Protein AF-A0A8S3SSA0-F1 (afdb_monomer_lite)

Foldseek 3Di:
DDDDDDDDDDPDDDDPDPPDDPPDDPDDPPPPPPDPPPPPDDDDDDDDDDDDDDDDDDDDDDDPDPPPPVVVVCVVVVVVPCVVVVQDPLLVVLLVVQDDPDGDDAQADEDEPDCNSLNSNQVNNCVVPVHRHHYFYQVVVLLVVLLVLQLPDPFDPQQADDPDPVNRNLQSNLCSVLLSVQLVVQLVVLLVVCVLPLVSLLVLVVLVLVQVLCQQQPNQADSCCVRGPQANSDPVGGSPSVSHDPVNSHTDGDPVRSVSSSVSSCSCSPSVNCNSCSNNDHCVLVVVLVVLLCVQPPPPDDDPPCSVVSSVLSVLCSVLPPLSSVQVVCVVVVNHDDCPDPSNVVSVVNRVVVVVD

Sequence (357 aa):
MEESRLDPENITEIPPPRTSRIEASPKHDSVTEIFFDIEATGLICDKTPQAHKSSCCGSQRKEEVTSYYKTSSHLDTYVKHDYKHGKKEDELFGELLAEDEQPLVIGQLTTDGDSHAYRGFSKKHSESVNLTPENLRNPRHLASTQLRSIDKAAFSEFMFDGRTKANREKIHRRFSLDLTNRCTVEYNFAIKEAAGKLDKLVNRLSYVADCIIDCYTGHCGDTCRAYSYICKGTESDFWGKEFLPEHARCLYMTEDDEKLVRDCMNIRFGRKNLEKTRFGTSTQKCEATNRGYNKSNPKDITYQRNFPARIHSTAHRINHRPGESAVLKCEALGVPLSPNSRPIHQLKREDEIYEYH

InterPro domains:
  IPR049012 Mutator-like transposase domain [PF20700] (67-222)

Radius of gyration: 30.35 Å; chains: 1; bounding box: 73×91×77 Å

Organism: Mytilus edulis (NCBI:txid6550)

pLDDT: mean 76.03, std 26.29, range [23.02, 97.75]

Secondary structure (DSSP, 8-state):
------------PPPPP-------------------------------PPP-------------SSSTTHHHHHHHHHHHHHGGGT--HHHHHHHHHT--SS----SEEEE-S-THHHHHHHHHHHHHHS-PPEEEE-HHHHHHHHHHHHHH----TTTS--SSHHHHHHHHHHHHHHHHHHHHHHHHHHHHHHTT-HHHHHHHHHHHHHHHHHHHTT--SHHHHHH-SS--SBTTBS---TTS-GGGSS----HHHHHHHHHHHHHHHSHHHHHTTTT---SHHHHHHHHHHHHHS-TTS--TTTHHHHHHHHHHHHHSTHHHHHHHHHHHTT-PPPTTSHHHHHHHHHHHHHHT-

Structure (mmCIF, N/CA/C/O backbone):
data_AF-A0A8S3SSA0-F1
#
_entry.id   AF-A0A8S3SSA0-F1
#
loop_
_atom_site.group_PDB
_atom_site.id
_atom_site.type_symbol
_atom_site.label_atom_id
_atom_site.label_alt_id
_atom_site.label_comp_id
_atom_site.label_asym_id
_atom_site.label_entity_id
_atom_site.label_seq_id
_atom_site.pdbx_PDB_ins_code
_atom_site.Cartn_x
_atom_site.Cartn_y
_atom_site.Cartn_z
_atom_site.occupancy
_atom_site.B_iso_or_equiv
_atom_site.auth_seq_id
_atom_site.auth_comp_id
_atom_site.auth_asym_id
_atom_site.auth_atom_id
_atom_site.pdbx_PDB_model_num
ATOM 1 N N . MET A 1 1 ? -52.206 -61.260 -25.429 1.00 38.62 1 MET A N 1
ATOM 2 C CA . MET A 1 1 ? -51.289 -62.416 -25.351 1.00 38.62 1 MET A CA 1
ATOM 3 C C . MET A 1 1 ? -49.908 -61.817 -25.175 1.00 38.62 1 MET A C 1
ATOM 5 O O . MET A 1 1 ? -49.454 -61.189 -26.112 1.00 38.62 1 MET A O 1
ATOM 9 N N . GLU A 1 2 ? -49.271 -61.780 -24.015 1.00 35.59 2 GLU A N 1
ATOM 10 C CA . GLU A 1 2 ? -49.461 -62.453 -22.729 1.00 35.59 2 GLU A CA 1
ATOM 11 C C . GLU A 1 2 ? -49.311 -61.422 -21.600 1.00 35.59 2 GLU A C 1
ATOM 13 O O . GLU A 1 2 ? -48.501 -60.503 -21.688 1.00 35.59 2 GLU A O 1
ATOM 18 N N . GLU A 1 3 ? -50.117 -61.581 -20.552 1.00 35.19 3 GLU A N 1
ATOM 19 C CA . GLU A 1 3 ? -49.872 -60.996 -19.237 1.00 35.19 3 GLU A CA 1
ATOM 20 C C . GLU A 1 3 ? -48.797 -61.832 -18.535 1.00 35.19 3 GLU A C 1
ATOM 22 O O . GLU A 1 3 ? -48.933 -63.053 -18.446 1.00 35.19 3 GLU A O 1
ATOM 27 N N . SER A 1 4 ? -47.778 -61.195 -17.961 1.00 35.59 4 SER A N 1
ATOM 28 C CA . SER A 1 4 ? -46.937 -61.835 -16.950 1.00 35.59 4 SER A CA 1
ATOM 29 C C . SER A 1 4 ? -46.805 -60.930 -15.732 1.00 35.59 4 SER A C 1
ATOM 31 O O . SER A 1 4 ? -46.353 -59.789 -15.813 1.00 35.59 4 SER A O 1
ATOM 33 N N . ARG A 1 5 ? -47.274 -61.497 -14.624 1.00 37.03 5 ARG A N 1
ATOM 34 C CA . ARG A 1 5 ? -47.408 -60.978 -13.265 1.00 37.03 5 ARG A CA 1
ATOM 35 C C . ARG A 1 5 ? -46.068 -60.504 -12.695 1.00 37.03 5 ARG A C 1
ATOM 37 O O . ARG A 1 5 ? -45.058 -61.179 -12.864 1.00 37.03 5 ARG A O 1
ATOM 44 N N . LEU A 1 6 ? -46.093 -59.382 -11.979 1.00 37.12 6 LEU A N 1
ATOM 45 C CA . LEU A 1 6 ? -45.026 -58.957 -11.074 1.00 37.12 6 LEU A CA 1
ATOM 46 C C . LEU A 1 6 ? -45.420 -59.355 -9.646 1.00 37.12 6 LEU A C 1
ATOM 48 O O . LEU A 1 6 ? -46.412 -58.848 -9.121 1.00 37.12 6 LEU A O 1
ATOM 52 N N . ASP A 1 7 ? -44.639 -60.254 -9.050 1.00 36.59 7 ASP A N 1
ATOM 53 C CA . ASP A 1 7 ? -44.636 -60.526 -7.611 1.00 36.59 7 ASP A CA 1
ATOM 54 C C . ASP A 1 7 ? -43.919 -59.379 -6.866 1.00 36.59 7 ASP A C 1
ATOM 56 O O . ASP A 1 7 ? -42.857 -58.935 -7.319 1.00 36.59 7 ASP A O 1
ATOM 60 N N . PRO A 1 8 ? -44.445 -58.882 -5.729 1.00 36.97 8 PRO A N 1
ATOM 61 C CA . PRO A 1 8 ? -43.824 -57.806 -4.973 1.00 36.97 8 PRO A CA 1
ATOM 62 C C . PRO A 1 8 ? -43.172 -58.353 -3.700 1.00 36.97 8 PRO A C 1
ATOM 64 O O . PRO A 1 8 ? -43.811 -58.374 -2.660 1.00 36.97 8 PRO A O 1
ATOM 67 N N . GLU A 1 9 ? -41.906 -58.768 -3.741 1.00 37.31 9 GLU A N 1
ATOM 68 C CA . GLU A 1 9 ? -41.159 -59.085 -2.512 1.00 37.31 9 GLU A CA 1
ATOM 69 C C . GLU A 1 9 ? -39.641 -59.074 -2.765 1.00 37.31 9 GLU A C 1
ATOM 71 O O . GLU A 1 9 ? -39.019 -60.099 -3.022 1.00 37.31 9 GLU A O 1
ATOM 76 N N . ASN A 1 10 ? -39.025 -57.886 -2.720 1.00 33.44 10 ASN A N 1
ATOM 77 C CA . ASN A 1 10 ? -37.617 -57.749 -2.326 1.00 33.44 10 ASN A CA 1
ATOM 78 C C . ASN A 1 10 ? -37.318 -56.305 -1.889 1.00 33.44 10 ASN A C 1
ATOM 80 O O . ASN A 1 10 ? -36.805 -55.481 -2.647 1.00 33.44 10 ASN A O 1
ATOM 84 N N . ILE A 1 11 ? -37.711 -55.977 -0.657 1.00 35.81 11 ILE A N 1
ATOM 85 C CA . ILE A 1 11 ? -37.322 -54.737 0.017 1.00 35.81 11 ILE A CA 1
ATOM 86 C C . ILE A 1 11 ? -35.916 -54.971 0.575 1.00 35.81 11 ILE A C 1
ATOM 88 O O . ILE A 1 11 ? -35.749 -55.532 1.653 1.00 35.81 11 ILE A O 1
ATOM 92 N N . THR A 1 12 ? -34.889 -54.561 -0.168 1.00 33.19 12 THR A N 1
ATOM 93 C CA . THR A 1 12 ? -33.542 -54.416 0.392 1.00 33.19 12 THR A CA 1
ATOM 94 C C . THR A 1 12 ? -33.518 -53.185 1.290 1.00 33.19 12 THR A C 1
ATOM 96 O O . THR A 1 12 ? -33.651 -52.054 0.816 1.00 33.19 12 THR A O 1
ATOM 99 N N . GLU A 1 13 ? -33.372 -53.428 2.590 1.00 31.89 13 GLU A N 1
ATOM 100 C CA . GLU A 1 13 ? -33.200 -52.431 3.641 1.00 31.89 13 GLU A CA 1
ATOM 101 C C . GLU A 1 13 ? -32.042 -51.475 3.315 1.00 31.89 13 GLU A C 1
ATOM 103 O O . GLU A 1 13 ? -30.880 -51.868 3.202 1.00 31.89 13 GLU A O 1
ATOM 108 N N . ILE A 1 14 ? -32.366 -50.190 3.174 1.00 32.53 14 ILE A N 1
ATOM 109 C CA . ILE A 1 14 ? -31.383 -49.108 3.147 1.00 32.53 14 ILE A CA 1
ATOM 110 C C . ILE A 1 14 ? -30.934 -48.894 4.601 1.00 32.53 14 ILE A C 1
ATOM 112 O O . ILE A 1 14 ? -31.779 -48.576 5.443 1.00 32.53 14 ILE A O 1
ATOM 116 N N . PRO A 1 15 ? -29.641 -49.046 4.939 1.00 32.34 15 PRO A N 1
ATOM 117 C CA . PRO A 1 15 ? -29.179 -48.789 6.295 1.00 32.34 15 PRO A CA 1
ATOM 118 C C . PRO A 1 15 ? -29.364 -47.302 6.643 1.00 32.34 15 PRO A C 1
ATOM 120 O O . PRO A 1 15 ? -29.104 -46.439 5.796 1.00 32.34 15 PRO A O 1
ATOM 123 N N . PRO A 1 16 ? -29.784 -46.967 7.877 1.00 31.88 16 PRO A N 1
ATOM 124 C CA . PRO A 1 16 ? -29.953 -45.580 8.280 1.00 31.88 16 PRO A CA 1
ATOM 125 C C . PRO A 1 16 ? -28.609 -44.836 8.210 1.00 31.88 16 PR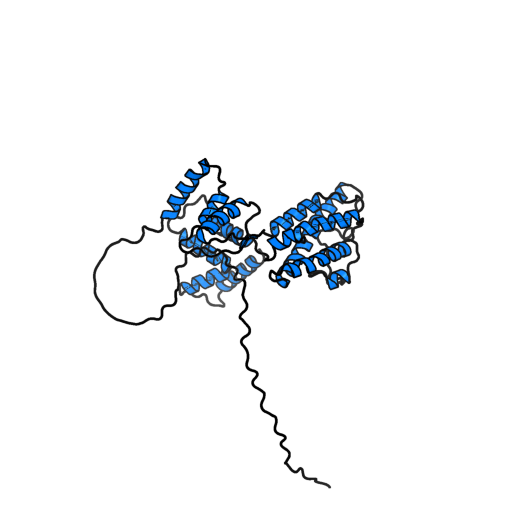O A C 1
ATOM 127 O O . PRO A 1 16 ? -27.561 -45.411 8.534 1.00 31.88 16 PRO A O 1
ATOM 130 N N . PRO A 1 17 ? -28.609 -43.556 7.801 1.00 28.77 17 PRO A N 1
ATOM 131 C CA . PRO A 1 17 ? -27.389 -42.772 7.712 1.00 28.77 17 PRO A CA 1
ATOM 132 C C . PRO A 1 17 ? -26.729 -42.685 9.089 1.00 28.77 17 PRO A C 1
ATOM 134 O O . PRO A 1 17 ? -27.342 -42.276 10.077 1.00 28.77 17 PRO A O 1
ATOM 137 N N . ARG A 1 18 ? -25.450 -43.075 9.144 1.00 27.56 18 ARG A N 1
ATOM 138 C CA . ARG A 1 18 ? -24.597 -42.889 10.317 1.00 27.56 18 ARG A CA 1
ATOM 139 C C . ARG A 1 18 ? -24.589 -41.408 10.681 1.00 27.56 18 ARG A C 1
ATOM 141 O O . ARG A 1 18 ? -24.069 -40.585 9.933 1.00 27.56 18 ARG A O 1
ATOM 148 N N . THR A 1 19 ? -25.118 -41.090 11.856 1.00 27.97 19 THR A N 1
ATOM 149 C CA . THR A 1 19 ? -24.919 -39.808 12.527 1.00 27.97 19 THR A CA 1
ATOM 150 C C . THR A 1 19 ? -23.432 -39.645 12.829 1.00 27.97 19 THR A C 1
ATOM 152 O O . THR A 1 19 ? -22.933 -40.122 13.850 1.00 27.97 19 THR A O 1
ATOM 155 N N . SER A 1 20 ? -22.701 -38.995 11.924 1.00 27.30 20 SER A N 1
ATOM 156 C CA . SER A 1 20 ? -21.375 -38.475 12.223 1.00 27.30 20 SER A CA 1
ATOM 157 C C . SER A 1 20 ? -21.545 -37.329 13.209 1.00 27.30 20 SER A C 1
ATOM 159 O O . SER A 1 20 ? -22.047 -36.256 12.875 1.00 27.30 20 SER A O 1
ATOM 161 N N . ARG A 1 21 ? -21.160 -37.616 14.448 1.00 23.75 21 ARG A N 1
ATOM 162 C CA . ARG A 1 21 ? -20.922 -36.668 15.529 1.00 23.75 21 ARG A CA 1
ATOM 163 C C . ARG A 1 21 ? -20.123 -35.490 14.961 1.00 23.75 21 ARG A C 1
ATOM 165 O O . ARG A 1 21 ? -18.967 -35.656 14.584 1.00 23.75 21 ARG A O 1
ATOM 172 N N . ILE A 1 22 ? -20.768 -34.332 14.841 1.00 23.88 22 ILE A N 1
ATOM 173 C CA . ILE A 1 22 ? -20.103 -33.068 14.531 1.00 23.88 22 ILE A CA 1
ATOM 174 C C . ILE A 1 22 ? -19.273 -32.743 15.769 1.00 23.88 22 ILE A C 1
ATOM 176 O O . ILE A 1 22 ? -19.789 -32.234 16.763 1.00 23.88 22 ILE A O 1
ATOM 180 N N . GLU A 1 23 ? -18.000 -33.122 15.747 1.00 23.61 23 GLU A N 1
ATOM 181 C CA . GLU A 1 23 ? -17.028 -32.524 16.645 1.00 23.61 23 GLU A CA 1
ATOM 182 C C . GLU A 1 23 ? -16.913 -31.056 16.243 1.00 23.61 23 GLU A C 1
ATOM 184 O O . GLU A 1 23 ? -16.587 -30.719 15.103 1.00 23.61 23 GLU A O 1
ATOM 189 N N . ALA A 1 24 ? -17.307 -30.186 17.172 1.00 24.64 24 ALA A N 1
ATOM 190 C CA . ALA A 1 24 ? -17.212 -28.749 17.037 1.00 24.64 24 ALA A CA 1
ATOM 191 C C . ALA A 1 24 ? -15.764 -28.377 16.701 1.00 24.64 24 ALA A C 1
ATOM 193 O O . ALA A 1 24 ? -14.874 -28.457 17.547 1.00 24.64 24 ALA A O 1
ATOM 194 N N . SER A 1 25 ? -15.548 -27.981 15.448 1.00 23.02 25 SER A N 1
ATOM 195 C CA . SER A 1 25 ? -14.303 -27.367 15.005 1.00 23.02 25 SER A CA 1
ATOM 196 C C . SER A 1 25 ? -14.032 -26.138 15.887 1.00 23.02 25 SER A C 1
ATOM 198 O O . SER A 1 25 ? -14.971 -25.364 16.122 1.00 23.02 25 SER A O 1
ATOM 200 N N . PRO A 1 26 ? -12.808 -25.946 16.412 1.00 24.06 26 PRO A N 1
ATOM 201 C CA . PRO A 1 26 ? -12.493 -24.795 17.241 1.00 24.06 26 PRO A CA 1
ATOM 202 C C . PRO A 1 26 ? -12.818 -23.526 16.465 1.00 24.06 26 PRO A C 1
ATOM 204 O O . PRO A 1 26 ? -12.410 -23.363 15.312 1.00 24.06 26 PRO A O 1
ATOM 207 N N . LYS A 1 27 ? -13.614 -22.663 17.099 1.00 25.39 27 LYS A N 1
ATOM 208 C CA . LYS A 1 27 ? -13.972 -21.344 16.593 1.00 25.39 27 LYS A CA 1
ATOM 209 C C . LYS A 1 27 ? -12.714 -20.661 16.070 1.00 25.39 27 LYS A C 1
ATOM 211 O O . LYS A 1 27 ? -11.689 -20.649 16.742 1.00 25.39 27 LYS A O 1
ATOM 216 N N . HIS A 1 28 ? -12.836 -20.116 14.865 1.00 25.28 28 HIS A N 1
ATOM 217 C CA . HIS A 1 28 ? -11.923 -19.134 14.316 1.00 25.28 28 HIS A CA 1
ATOM 218 C C . HIS A 1 28 ? -11.491 -18.161 15.417 1.00 25.28 28 HIS A C 1
ATOM 220 O O . HIS A 1 28 ? -12.323 -17.407 15.922 1.00 25.28 28 HIS A O 1
ATOM 226 N N . ASP A 1 29 ? -10.199 -18.148 15.736 1.00 24.27 29 ASP A N 1
ATOM 227 C CA . ASP A 1 29 ? -9.551 -16.963 16.280 1.00 24.27 29 ASP A CA 1
ATOM 228 C C . ASP A 1 29 ? -9.613 -15.910 15.171 1.00 24.27 29 ASP A C 1
ATOM 230 O O . ASP A 1 29 ? -8.718 -15.773 14.333 1.00 24.27 29 ASP A O 1
ATOM 234 N N . SER A 1 30 ? -10.752 -15.223 15.086 1.00 24.11 30 SER A N 1
ATOM 235 C CA . SER A 1 30 ? -10.822 -13.944 14.412 1.00 24.11 30 SER A CA 1
ATOM 236 C C . SER A 1 30 ? -9.776 -13.076 15.087 1.00 24.11 30 SER A C 1
ATOM 238 O O . SER A 1 30 ? -9.864 -12.820 16.288 1.00 24.11 30 SER A O 1
ATOM 240 N N . VAL A 1 31 ? -8.784 -12.627 14.324 1.00 24.30 31 VAL A N 1
ATOM 241 C CA . VAL A 1 31 ? -8.062 -11.413 14.680 1.00 24.30 31 VAL A CA 1
ATOM 242 C C . VAL A 1 31 ? -9.140 -10.342 14.752 1.00 24.30 31 VAL A C 1
ATOM 244 O O . VAL A 1 31 ? -9.594 -9.837 13.728 1.00 24.30 31 VAL A O 1
ATOM 247 N N . THR A 1 32 ? -9.641 -10.087 15.956 1.00 23.81 32 THR A N 1
ATOM 248 C CA . THR A 1 32 ? -10.442 -8.912 16.233 1.00 23.81 32 THR A CA 1
ATOM 249 C C . THR A 1 32 ? -9.504 -7.762 15.920 1.00 23.81 32 THR A C 1
ATOM 251 O O . THR A 1 32 ? -8.532 -7.537 16.640 1.00 23.81 32 THR A O 1
ATOM 254 N N . GLU A 1 33 ? -9.724 -7.085 14.795 1.00 26.44 33 GLU A N 1
ATOM 255 C CA . GLU A 1 33 ? -9.201 -5.739 14.626 1.00 26.44 33 GLU A CA 1
ATOM 256 C C . GLU A 1 33 ? -9.836 -4.920 15.751 1.00 26.44 33 GLU A C 1
ATOM 258 O O . GLU A 1 33 ? -10.963 -4.443 15.637 1.00 26.44 33 GLU A O 1
ATOM 263 N N . ILE A 1 34 ? -9.150 -4.838 16.893 1.00 27.20 34 ILE A N 1
ATOM 264 C CA . ILE A 1 34 ? -9.520 -3.911 17.949 1.00 27.20 34 ILE A CA 1
ATOM 265 C C . ILE A 1 34 ? -9.057 -2.552 17.449 1.00 27.20 34 ILE A C 1
ATOM 267 O O . ILE A 1 34 ? -7.903 -2.147 17.597 1.00 27.20 34 ILE A O 1
ATOM 271 N N . PHE A 1 35 ? -9.963 -1.887 16.747 1.00 32.16 35 PHE A N 1
ATOM 272 C CA . PHE A 1 35 ? -9.848 -0.471 16.484 1.00 32.16 35 PHE A CA 1
ATOM 273 C C . PHE A 1 35 ? -9.963 0.245 17.826 1.00 32.16 35 PHE A C 1
ATOM 275 O O . PHE A 1 35 ? -10.918 0.022 18.566 1.00 32.16 35 PHE A O 1
ATOM 282 N N . PHE A 1 36 ? -9.014 1.126 18.129 1.00 29.30 36 PHE A N 1
ATOM 283 C CA . PHE A 1 36 ? -9.242 2.159 19.132 1.00 29.30 36 PHE A CA 1
ATOM 284 C C . PHE A 1 36 ? -10.227 3.174 18.550 1.00 29.30 36 PHE A C 1
ATOM 286 O O . PHE A 1 36 ? -9.847 4.251 18.094 1.00 29.30 36 PHE A O 1
ATOM 293 N N . ASP A 1 37 ? -11.501 2.798 18.537 1.00 26.89 37 ASP A N 1
ATOM 294 C CA . ASP A 1 37 ? -12.552 3.739 18.873 1.00 26.89 37 ASP A CA 1
ATOM 295 C C . ASP A 1 37 ? -12.483 3.871 20.396 1.00 26.89 37 ASP A C 1
ATOM 297 O O . ASP A 1 37 ? -12.826 2.940 21.122 1.00 26.89 37 ASP A O 1
ATOM 301 N N . ILE A 1 38 ? -12.019 5.019 20.905 1.00 26.77 38 ILE A N 1
ATOM 302 C CA . ILE A 1 38 ? -12.412 5.424 22.260 1.00 26.77 38 ILE A CA 1
ATOM 303 C C . ILE A 1 38 ? -13.882 5.807 22.144 1.00 26.77 38 ILE A C 1
ATOM 305 O O . ILE A 1 38 ? -14.283 6.954 21.939 1.00 26.77 38 ILE A O 1
ATOM 309 N N . GLU A 1 39 ? -14.671 4.751 22.176 1.00 27.64 39 GLU A N 1
ATOM 310 C CA . GLU A 1 39 ? -16.060 4.721 22.513 1.00 27.64 39 GLU A CA 1
ATOM 311 C C . GLU A 1 39 ? -16.202 5.416 23.876 1.00 27.64 39 GLU A C 1
ATOM 313 O O . GLU A 1 39 ? -15.848 4.888 24.926 1.00 27.64 39 GLU A O 1
ATOM 318 N N . ALA A 1 40 ? -16.725 6.644 23.870 1.00 27.70 40 ALA A N 1
ATOM 319 C CA . ALA A 1 40 ? -17.396 7.191 25.045 1.00 27.70 40 ALA A CA 1
ATOM 320 C C . ALA A 1 40 ? -18.787 6.539 25.175 1.00 27.70 40 ALA A C 1
ATOM 322 O O . ALA A 1 40 ? -19.818 7.213 25.188 1.00 27.70 40 ALA A O 1
ATOM 323 N N . THR A 1 41 ? -18.821 5.212 25.209 1.00 26.44 41 THR A N 1
ATOM 324 C CA . THR A 1 41 ? -20.007 4.393 25.454 1.00 26.44 41 THR A CA 1
ATOM 325 C C . THR A 1 41 ? -19.751 3.627 26.735 1.00 26.44 41 THR A C 1
ATOM 327 O O . THR A 1 41 ? -18.829 2.829 26.874 1.00 26.44 41 THR A O 1
ATOM 330 N N . GLY A 1 42 ? -20.589 3.925 27.721 1.00 25.94 42 GLY A N 1
ATOM 331 C CA . GLY A 1 42 ? -20.710 3.086 28.890 1.00 25.94 42 GLY A CA 1
ATOM 332 C C . GLY A 1 42 ? -21.068 1.658 28.480 1.00 25.94 42 GLY A C 1
ATOM 333 O O . GLY A 1 42 ? -21.937 1.433 27.642 1.00 25.94 42 GLY A O 1
ATOM 334 N N . LEU A 1 43 ? -20.373 0.723 29.118 1.00 24.81 43 LEU A N 1
ATOM 335 C CA . LEU A 1 43 ? -20.804 -0.623 29.485 1.00 24.81 43 LEU A CA 1
ATOM 336 C C . LEU A 1 43 ? -22.291 -0.932 29.221 1.00 24.81 43 LEU A C 1
ATOM 338 O O . LEU A 1 43 ? -23.172 -0.368 29.870 1.00 24.81 43 LEU A O 1
ATOM 342 N N . ILE A 1 44 ? -22.556 -1.970 28.426 1.00 23.59 44 ILE A N 1
ATOM 343 C CA . ILE A 1 44 ? -23.692 -2.865 28.680 1.00 23.59 44 ILE A CA 1
ATOM 344 C C . ILE A 1 44 ? -23.103 -4.211 29.099 1.00 23.59 44 ILE A C 1
ATOM 346 O O . ILE A 1 44 ? -22.737 -5.051 28.283 1.00 23.59 44 ILE A O 1
ATOM 350 N N . CYS A 1 45 ? -22.959 -4.371 30.412 1.00 24.52 45 CYS A N 1
ATOM 351 C CA . CYS A 1 45 ? -22.749 -5.659 31.055 1.00 24.52 45 CYS A CA 1
ATOM 352 C C . CYS A 1 45 ? -24.128 -6.302 31.247 1.00 24.52 45 CYS A C 1
ATOM 354 O O . CYS A 1 45 ? -25.000 -5.705 31.883 1.00 24.52 45 CYS A O 1
ATOM 356 N N . ASP A 1 46 ? -24.315 -7.504 30.702 1.00 25.00 46 ASP A N 1
ATOM 357 C CA . ASP A 1 46 ? -25.481 -8.351 30.945 1.00 25.00 46 ASP A CA 1
ATOM 358 C C . ASP A 1 46 ? -25.683 -8.560 32.454 1.00 25.00 46 ASP A C 1
ATOM 360 O O . ASP A 1 46 ? -24.896 -9.231 33.126 1.00 25.00 46 ASP A O 1
ATOM 364 N N . LYS A 1 47 ? -26.771 -8.009 32.998 1.00 27.84 47 LYS A N 1
ATOM 365 C CA . LYS A 1 47 ? -27.334 -8.443 34.278 1.00 27.84 47 LYS A CA 1
ATOM 366 C C . LYS A 1 47 ? -28.835 -8.639 34.117 1.00 27.84 47 LYS A C 1
ATOM 368 O O . LYS A 1 47 ? -29.612 -7.692 34.047 1.00 27.84 47 LYS A O 1
ATOM 373 N N . THR A 1 48 ? -29.219 -9.909 34.076 1.00 25.30 48 THR A N 1
ATOM 374 C CA . THR A 1 48 ? -30.585 -10.417 34.250 1.00 25.30 48 THR A CA 1
ATOM 375 C C . THR A 1 48 ? -31.330 -9.711 35.395 1.00 25.30 48 THR A C 1
ATOM 377 O O . THR A 1 48 ? -30.748 -9.548 36.472 1.00 25.30 48 THR A O 1
ATOM 380 N N . PRO A 1 49 ? -32.618 -9.350 35.233 1.00 30.48 49 PRO A N 1
ATOM 381 C CA . PRO A 1 49 ? -33.368 -8.641 36.262 1.00 30.48 49 PRO A CA 1
ATOM 382 C C . PRO A 1 49 ? -33.973 -9.609 37.289 1.00 30.48 49 PRO A C 1
ATOM 384 O O . PRO A 1 49 ? -34.826 -10.430 36.956 1.00 30.48 49 PRO A O 1
ATOM 387 N N . GLN A 1 50 ? -33.597 -9.461 38.561 1.00 26.75 50 GLN A N 1
ATOM 388 C CA . GLN A 1 50 ? -34.454 -9.866 39.677 1.00 26.75 50 GLN A CA 1
ATOM 389 C C . GLN A 1 50 ? -35.216 -8.643 40.186 1.00 26.75 50 GLN A C 1
ATOM 391 O O . GLN A 1 50 ? -34.639 -7.627 40.567 1.00 26.75 50 GLN A O 1
ATOM 396 N N . ALA A 1 51 ? -36.539 -8.756 40.142 1.00 29.69 51 ALA A N 1
ATOM 397 C CA . ALA A 1 51 ? -37.487 -7.763 40.606 1.00 29.69 51 ALA A CA 1
ATOM 398 C C . ALA A 1 51 ? -37.534 -7.713 42.137 1.00 29.69 51 ALA A C 1
ATOM 400 O O . ALA A 1 51 ? -37.725 -8.750 42.757 1.00 29.69 51 ALA A O 1
ATOM 401 N N . HIS A 1 52 ? -37.498 -6.516 42.731 1.00 26.97 52 HIS A N 1
ATOM 402 C CA . HIS A 1 52 ? -38.187 -6.230 43.992 1.00 26.97 52 HIS A CA 1
ATOM 403 C C . HIS A 1 52 ? -38.591 -4.746 44.078 1.00 26.97 52 HIS A C 1
ATOM 405 O O . HIS A 1 52 ? -37.851 -3.846 43.691 1.00 26.97 52 HIS A O 1
ATOM 411 N N . LYS A 1 53 ? -39.828 -4.532 44.540 1.00 28.20 53 LYS A N 1
ATOM 412 C CA . LYS A 1 53 ? -40.549 -3.259 44.711 1.00 28.20 53 LYS A CA 1
ATOM 413 C C . LYS A 1 53 ? -40.150 -2.542 46.013 1.00 28.20 53 LYS A C 1
ATOM 415 O O . LYS A 1 53 ? -40.058 -3.230 47.020 1.00 28.20 53 LYS A O 1
ATOM 420 N N . SER A 1 54 ? -40.112 -1.200 46.003 1.00 27.09 54 SER A N 1
ATOM 421 C CA . SER A 1 54 ? -40.638 -0.256 47.037 1.00 27.09 54 SER A CA 1
ATOM 422 C C . SER A 1 54 ? -40.027 1.142 46.810 1.00 27.09 54 SER A C 1
ATOM 424 O O . SER A 1 54 ? -38.813 1.272 46.799 1.00 27.09 54 SER A O 1
ATOM 426 N N . SER A 1 55 ? -40.779 2.149 46.358 1.00 25.86 55 SER A N 1
ATOM 427 C CA . SER A 1 55 ? -41.528 3.169 47.125 1.00 25.86 55 SER A CA 1
ATOM 428 C C . SER A 1 55 ? -40.699 4.219 47.884 1.00 25.86 55 SER A C 1
ATOM 430 O O . SER A 1 55 ? -39.857 3.871 48.702 1.00 25.86 55 SER A O 1
ATOM 432 N N . CYS A 1 56 ? -41.151 5.469 47.718 1.00 23.64 56 CYS A N 1
ATOM 433 C CA . CYS A 1 56 ? -40.986 6.672 48.547 1.00 23.64 56 CYS A CA 1
ATOM 434 C C . CYS A 1 56 ? -39.982 7.759 48.120 1.00 23.64 56 CYS A C 1
ATOM 436 O O . CYS A 1 56 ? -38.781 7.557 48.003 1.00 23.64 56 CYS A O 1
ATOM 438 N N . CYS A 1 57 ? -40.589 8.942 47.956 1.00 24.84 57 CYS A N 1
ATOM 439 C CA . CYS A 1 57 ? -40.098 10.316 47.965 1.00 24.84 57 CYS A CA 1
ATOM 440 C C . CYS A 1 57 ? -38.773 10.604 48.677 1.00 24.84 57 CYS A C 1
ATOM 442 O O . CYS A 1 57 ? -38.538 10.135 49.786 1.00 24.84 57 CYS A O 1
ATOM 444 N N . GLY A 1 58 ? -38.062 11.605 48.153 1.00 23.27 58 GLY A N 1
ATOM 445 C CA . GLY A 1 58 ? -37.192 12.449 48.966 1.00 23.27 58 GLY A CA 1
ATOM 446 C C . GLY A 1 58 ? -36.099 13.131 48.161 1.00 23.27 58 GLY A C 1
ATOM 447 O O . GLY A 1 58 ? -35.118 12.504 47.791 1.00 23.27 58 GLY A O 1
ATOM 448 N N . SER A 1 59 ? -36.267 14.427 47.913 1.00 31.38 59 SER A N 1
ATOM 449 C CA . SER A 1 59 ? -35.267 15.334 47.352 1.00 31.38 59 SER A CA 1
ATOM 450 C C . SER A 1 59 ? -33.865 15.137 47.939 1.00 31.38 59 SER A C 1
ATOM 452 O O . SER A 1 59 ? -33.664 15.436 49.115 1.00 31.38 59 SER A O 1
ATOM 454 N N . GLN A 1 60 ? -32.870 14.799 47.114 1.00 26.73 60 GLN A N 1
ATOM 455 C CA . GLN A 1 60 ? -31.473 15.140 47.394 1.00 26.73 60 GLN A CA 1
ATOM 456 C C . GLN A 1 60 ? -30.764 15.714 46.159 1.00 26.73 60 GLN A C 1
ATOM 458 O O . GLN A 1 60 ? -30.858 15.216 45.042 1.00 26.73 60 GLN A O 1
ATOM 463 N N . ARG A 1 61 ? -30.141 16.867 46.422 1.00 26.66 61 ARG A N 1
ATOM 464 C CA . ARG A 1 61 ? -29.311 17.752 45.593 1.00 26.66 61 ARG A CA 1
ATOM 465 C C . ARG A 1 61 ? -28.303 16.974 44.738 1.00 26.66 61 ARG A C 1
ATOM 467 O O . ARG A 1 61 ? -27.702 16.029 45.213 1.00 26.66 61 ARG A O 1
ATOM 474 N N . LYS A 1 62 ? -28.140 17.333 43.458 1.00 31.64 62 LYS A N 1
ATOM 475 C CA . LYS A 1 62 ? -27.041 18.209 42.979 1.00 31.64 62 LYS A CA 1
ATOM 476 C C . LYS A 1 62 ? -25.678 17.830 43.575 1.00 31.64 62 LYS A C 1
ATOM 478 O O . LYS A 1 62 ? -25.142 18.604 44.353 1.00 31.64 62 LYS A O 1
ATOM 483 N N . GLU A 1 63 ? -25.125 16.696 43.166 1.00 28.45 63 GLU A N 1
ATOM 484 C CA . GLU A 1 63 ? -23.705 16.367 43.341 1.00 28.45 63 GLU A CA 1
ATOM 485 C C . GLU A 1 63 ? -23.358 15.168 42.444 1.00 28.45 63 GLU A C 1
ATOM 487 O O . GLU A 1 63 ? -23.250 14.062 42.932 1.00 28.45 63 GLU A O 1
ATOM 492 N N . GLU A 1 64 ? -23.276 15.356 41.117 1.00 28.09 64 GLU A N 1
ATOM 493 C CA . GLU A 1 64 ? -22.673 14.362 40.193 1.00 28.09 64 GLU A CA 1
ATOM 494 C C . GLU A 1 64 ? -22.584 14.895 38.742 1.00 28.09 64 GLU A C 1
ATOM 496 O O . GLU A 1 64 ? -23.169 14.354 37.814 1.00 28.09 64 GLU A O 1
ATOM 501 N N . VAL A 1 65 ? -21.886 16.016 38.504 1.00 28.36 65 VAL A N 1
ATOM 502 C CA . VAL A 1 65 ? -21.508 16.429 37.120 1.00 28.36 65 VAL A CA 1
ATOM 503 C C . VAL A 1 65 ? -20.085 17.018 37.070 1.00 28.36 65 VAL A C 1
ATOM 505 O O . VAL A 1 65 ? -19.726 17.767 36.168 1.00 28.36 65 VAL A O 1
ATOM 508 N N . THR A 1 66 ? -19.236 16.707 38.051 1.00 25.53 66 THR A N 1
ATOM 509 C CA . THR A 1 66 ? -17.929 17.372 38.228 1.00 25.53 66 THR A CA 1
ATOM 510 C C . THR A 1 66 ? -16.705 16.477 38.032 1.00 25.53 66 THR A C 1
ATOM 512 O O . THR A 1 66 ? -15.592 16.970 38.197 1.00 25.53 66 THR A O 1
ATOM 515 N N . SER A 1 67 ? -16.844 15.206 37.630 1.00 26.64 67 SER A N 1
ATOM 516 C CA . SER A 1 67 ? -15.670 14.334 37.415 1.00 26.64 67 SER A CA 1
ATOM 517 C C . SER A 1 67 ? -15.169 14.250 35.964 1.00 26.64 67 SER A C 1
ATOM 519 O O . SER A 1 67 ? -14.008 13.913 35.759 1.00 26.64 67 SER A O 1
ATOM 521 N N . TYR A 1 68 ? -15.960 14.641 34.957 1.00 27.36 68 TYR A N 1
ATOM 522 C CA . TYR A 1 68 ? -15.615 14.410 33.540 1.00 27.36 68 TYR A CA 1
ATOM 523 C C . TYR A 1 68 ? -14.899 15.566 32.817 1.00 27.36 68 TYR A C 1
ATOM 525 O O . TYR A 1 68 ? -14.486 15.414 31.671 1.00 27.36 68 TYR A O 1
ATOM 533 N N . TYR A 1 69 ? -14.684 16.708 33.477 1.00 26.30 69 TYR A N 1
ATOM 534 C CA . TYR A 1 69 ? -13.956 17.852 32.897 1.00 26.30 69 TYR A CA 1
ATOM 535 C C . TYR A 1 69 ? -12.456 17.880 33.232 1.00 26.30 69 TYR A C 1
ATOM 537 O O . TYR A 1 69 ? -11.759 18.822 32.851 1.00 26.30 69 TYR A O 1
ATOM 545 N N . LYS A 1 70 ? -11.925 16.851 33.907 1.00 28.39 70 LYS A N 1
ATOM 546 C CA . LYS A 1 70 ? -10.498 16.800 34.263 1.00 28.39 70 LYS A CA 1
ATOM 547 C C . LYS A 1 70 ? -9.561 16.613 33.068 1.00 28.39 70 LYS A C 1
ATOM 549 O O . LYS A 1 70 ? -8.393 16.959 33.193 1.00 28.39 70 LYS A O 1
ATOM 554 N N . THR A 1 71 ? -10.032 16.157 31.909 1.00 37.53 71 THR A N 1
ATOM 555 C CA . THR A 1 71 ? -9.165 15.938 30.737 1.00 37.53 71 THR A CA 1
ATOM 556 C C . THR A 1 71 ? -8.692 17.242 30.094 1.00 37.53 71 THR A C 1
ATOM 558 O O . THR A 1 71 ? -7.526 17.340 29.727 1.00 37.53 71 THR A O 1
ATOM 561 N N . SER A 1 72 ? -9.523 18.290 30.033 1.00 36.62 72 SER A N 1
ATOM 562 C CA . SER A 1 72 ? -9.135 19.549 29.372 1.00 36.62 72 SER A CA 1
ATOM 563 C C . SER A 1 72 ? -8.106 20.356 30.168 1.00 36.62 72 SER A C 1
ATOM 565 O O . SER A 1 72 ? -7.202 20.923 29.564 1.00 36.62 72 SER A O 1
ATOM 567 N N . SER A 1 73 ? -8.209 20.413 31.502 1.00 35.06 73 SER A N 1
ATOM 568 C CA . SER A 1 73 ? -7.226 21.125 32.332 1.00 35.06 73 SER A CA 1
ATOM 569 C C . SER A 1 73 ? -5.953 20.307 32.552 1.00 35.06 73 SER A C 1
ATOM 571 O O . SER A 1 73 ? -4.880 20.892 32.674 1.00 35.06 73 SER A O 1
ATOM 573 N N . HIS A 1 74 ? -6.037 18.968 32.568 1.00 40.34 74 HIS A N 1
ATOM 574 C CA . HIS A 1 74 ? -4.842 18.123 32.596 1.00 40.34 74 HIS A CA 1
ATOM 575 C C . HIS A 1 74 ? -4.068 18.193 31.281 1.00 40.34 74 HIS A C 1
ATOM 577 O O . HIS A 1 74 ? -2.862 18.368 31.359 1.00 40.34 74 HIS A O 1
ATOM 583 N N . LEU A 1 75 ? -4.716 18.160 30.107 1.00 40.06 75 LEU A N 1
ATOM 584 C CA . LEU A 1 75 ? -4.043 18.301 28.804 1.00 40.06 75 LEU A CA 1
ATOM 585 C C . LEU A 1 75 ? -3.314 19.643 28.665 1.00 40.06 75 LEU A C 1
ATOM 587 O O . LEU A 1 75 ? -2.153 19.674 28.268 1.00 40.06 75 LEU A O 1
ATOM 591 N N . ASP A 1 76 ? -3.950 20.747 29.062 1.00 38.66 76 ASP A N 1
ATOM 592 C CA . ASP A 1 76 ? -3.343 22.081 28.970 1.00 38.66 76 ASP A CA 1
ATOM 593 C C . ASP A 1 76 ? -2.143 22.255 29.924 1.00 38.66 76 ASP A C 1
ATOM 595 O O . ASP A 1 76 ? -1.221 23.026 29.648 1.00 38.66 76 ASP A O 1
ATOM 599 N N . THR A 1 77 ? -2.125 21.509 31.036 1.00 40.34 77 THR A N 1
ATOM 600 C CA . THR A 1 77 ? -1.026 21.519 32.014 1.00 40.34 77 THR A CA 1
ATOM 601 C C . THR A 1 77 ? 0.069 20.502 31.653 1.00 40.34 77 THR A C 1
ATOM 603 O O . THR A 1 77 ? 1.249 20.817 31.789 1.00 40.34 77 THR A O 1
ATOM 606 N N . TYR A 1 78 ? -0.290 19.332 31.108 1.00 41.81 78 TYR A N 1
ATOM 607 C CA . TYR A 1 78 ? 0.638 18.298 30.622 1.00 41.81 78 TYR A CA 1
ATOM 608 C C . TYR A 1 78 ? 1.439 18.781 29.411 1.00 41.81 78 TYR A C 1
ATOM 610 O O . TYR A 1 78 ? 2.664 18.670 29.391 1.00 41.81 78 TYR A O 1
ATOM 618 N N . VAL A 1 79 ? 0.770 19.398 28.430 1.00 44.47 79 VAL A N 1
ATOM 619 C CA . VAL A 1 79 ? 1.431 19.909 27.220 1.00 44.47 79 VAL A CA 1
ATOM 620 C C . VAL A 1 79 ? 2.362 21.084 27.554 1.00 44.47 79 VAL A C 1
ATOM 622 O O . VAL A 1 79 ? 3.415 21.231 26.941 1.00 44.47 79 VAL A O 1
ATOM 625 N N . LYS A 1 80 ? 2.050 21.899 28.573 1.00 42.88 80 LYS A N 1
ATOM 626 C CA . LYS A 1 80 ? 2.894 23.045 28.965 1.00 42.88 80 LYS A CA 1
ATOM 627 C C . LYS A 1 80 ? 4.057 22.686 29.901 1.00 42.88 80 LYS A C 1
ATOM 629 O O . LYS A 1 80 ? 5.049 23.415 29.903 1.00 42.88 80 LYS A O 1
ATOM 634 N N . HIS A 1 81 ? 3.970 21.602 30.679 1.00 42.78 81 HIS A N 1
ATOM 635 C CA . HIS A 1 81 ? 5.013 21.230 31.645 1.00 42.78 81 HIS A CA 1
ATOM 636 C C . HIS A 1 81 ? 6.131 20.362 31.028 1.00 42.78 81 HIS A C 1
ATOM 638 O O . HIS A 1 81 ? 7.300 20.575 31.348 1.00 42.78 81 HIS A O 1
ATOM 644 N N . ASP A 1 82 ? 5.819 19.478 30.069 1.00 45.88 82 ASP A N 1
ATOM 645 C CA . ASP A 1 82 ? 6.798 18.526 29.504 1.00 45.88 82 ASP A CA 1
ATOM 646 C C . ASP A 1 82 ? 7.494 18.981 28.211 1.00 45.88 82 ASP A C 1
ATOM 648 O O . ASP A 1 82 ? 8.562 18.463 27.869 1.00 45.88 82 ASP A O 1
ATOM 652 N N . TYR A 1 83 ? 7.000 20.037 27.550 1.00 44.16 83 TYR A N 1
ATOM 653 C CA . TYR A 1 83 ? 7.750 20.715 26.478 1.00 44.16 83 TYR A CA 1
ATOM 654 C C . TYR A 1 83 ? 9.103 21.263 26.973 1.00 44.16 83 TYR A C 1
ATOM 656 O O . TYR A 1 83 ? 10.056 21.372 26.200 1.00 44.16 83 TYR A O 1
ATOM 664 N N . LYS A 1 84 ? 9.225 21.554 28.278 1.00 42.84 84 LYS A N 1
ATOM 665 C CA . LYS A 1 84 ? 10.483 21.969 28.924 1.00 42.84 84 LYS A CA 1
ATOM 666 C C . LYS A 1 84 ? 11.531 20.852 29.033 1.00 42.84 84 LYS A C 1
ATOM 668 O O . LYS A 1 84 ? 12.693 21.165 29.278 1.00 42.84 84 LYS A O 1
ATOM 673 N N . HIS A 1 85 ? 11.159 19.586 28.825 1.00 49.69 85 HIS A N 1
ATOM 674 C CA . HIS A 1 85 ? 12.047 18.424 28.968 1.00 49.69 85 HIS A CA 1
ATOM 675 C C . HIS A 1 85 ? 12.439 17.756 27.638 1.00 49.69 85 HIS A C 1
ATOM 677 O O . HIS A 1 85 ? 13.060 16.695 27.643 1.00 49.69 85 HIS A O 1
ATOM 683 N N . GLY A 1 86 ? 12.131 18.373 26.490 1.00 57.12 86 GLY A N 1
ATOM 684 C CA . GLY A 1 86 ? 12.607 17.908 25.180 1.00 57.12 86 GLY A CA 1
ATOM 685 C C . GLY A 1 86 ? 11.897 16.668 24.620 1.00 57.12 86 GLY A C 1
ATOM 686 O O . GLY A 1 86 ? 12.339 16.134 23.601 1.00 57.12 86 GLY A O 1
ATOM 687 N N . LYS A 1 87 ? 10.797 16.217 25.240 1.00 60.44 87 LYS A N 1
ATOM 688 C CA . LYS A 1 87 ? 9.900 15.216 24.643 1.00 60.44 87 LYS A CA 1
ATOM 689 C C . LYS A 1 87 ? 9.125 15.839 23.482 1.00 60.44 87 LYS A C 1
ATOM 691 O O . LYS A 1 87 ? 8.686 16.985 23.563 1.00 60.44 87 LYS A O 1
ATOM 696 N N . LYS A 1 88 ? 8.950 15.078 22.400 1.00 75.12 88 LYS A N 1
ATOM 697 C CA . LYS A 1 88 ? 8.097 15.491 21.278 1.00 75.12 88 LYS A CA 1
ATOM 698 C C . LYS A 1 88 ? 6.626 15.284 21.633 1.00 75.12 88 LYS A C 1
ATOM 700 O O . LYS A 1 88 ? 6.295 14.322 22.317 1.00 75.12 88 LYS A O 1
ATOM 705 N N . GLU A 1 89 ? 5.764 16.157 21.122 1.00 77.88 89 GLU A N 1
ATOM 706 C CA . GLU A 1 89 ? 4.310 16.134 21.340 1.00 77.88 89 GLU A CA 1
ATOM 707 C C . GLU A 1 89 ? 3.692 14.747 21.082 1.00 77.88 89 GLU A C 1
ATOM 709 O O . GLU A 1 89 ? 2.955 14.233 21.918 1.00 77.88 89 GLU A O 1
ATOM 714 N N . ASP A 1 90 ? 4.086 14.081 19.994 1.00 77.56 90 ASP A N 1
ATOM 715 C CA . ASP A 1 90 ? 3.594 12.741 19.643 1.00 77.56 90 ASP A CA 1
ATOM 716 C C . ASP A 1 90 ? 3.929 11.672 20.692 1.00 77.56 90 ASP A C 1
ATOM 718 O O . ASP A 1 90 ? 3.156 10.740 20.899 1.00 77.56 90 ASP A O 1
ATOM 722 N N . GLU A 1 91 ? 5.081 11.791 21.359 1.00 83.12 91 GLU A N 1
ATOM 723 C CA . GLU A 1 91 ? 5.482 10.859 22.415 1.00 83.12 91 GLU A CA 1
ATOM 724 C C . GLU A 1 91 ? 4.567 11.007 23.635 1.00 83.12 91 GLU A C 1
ATOM 726 O O . GLU A 1 91 ? 4.132 10.004 24.190 1.00 83.12 91 GLU A O 1
ATOM 731 N N . LEU A 1 92 ? 4.188 12.238 23.991 1.00 82.81 92 LEU A N 1
ATOM 732 C CA . LEU A 1 92 ? 3.232 12.504 25.071 1.00 82.81 92 LEU A CA 1
ATOM 733 C C . LEU A 1 92 ? 1.835 11.975 24.732 1.00 82.81 92 LEU A C 1
ATOM 735 O O . LEU A 1 92 ? 1.193 11.356 25.576 1.00 82.81 92 LEU A O 1
ATOM 739 N N . PHE A 1 93 ? 1.378 12.160 23.490 1.00 81.06 93 PHE A N 1
ATOM 740 C CA . PHE A 1 93 ? 0.114 11.571 23.041 1.00 81.06 93 PHE A CA 1
ATOM 741 C C . PHE A 1 93 ? 0.139 10.043 23.098 1.00 81.06 93 PHE A C 1
ATOM 743 O O . PHE A 1 93 ? -0.844 9.436 23.512 1.00 81.06 93 PHE A O 1
ATOM 750 N N . GLY A 1 94 ? 1.259 9.419 22.725 1.00 81.44 94 GLY A N 1
ATOM 751 C CA . GLY A 1 94 ? 1.444 7.980 22.875 1.00 81.44 94 GLY A CA 1
ATOM 752 C C . GLY A 1 94 ? 1.343 7.527 24.332 1.00 81.44 94 GLY A C 1
ATOM 753 O O . GLY A 1 94 ? 0.653 6.551 24.608 1.00 81.44 94 GLY A O 1
ATOM 754 N N . GLU A 1 95 ? 1.996 8.243 25.255 1.00 86.19 95 GLU A N 1
ATOM 755 C CA . GLU A 1 95 ? 1.915 7.964 26.696 1.00 86.19 95 GLU A CA 1
ATOM 756 C C . GLU A 1 95 ? 0.456 8.051 27.192 1.00 86.19 95 GLU A C 1
ATOM 758 O O . GLU A 1 95 ? -0.033 7.093 27.785 1.00 86.19 95 GLU A O 1
ATOM 763 N N . LEU A 1 96 ? -0.262 9.130 26.856 1.00 84.38 96 LEU A N 1
ATOM 764 C CA . LEU A 1 96 ? -1.670 9.333 27.229 1.00 84.38 96 LEU A CA 1
ATOM 765 C C . LEU A 1 96 ? -2.611 8.258 26.671 1.00 84.38 96 LEU A C 1
ATOM 767 O O . LEU A 1 96 ? -3.554 7.862 27.343 1.00 84.38 96 LEU A O 1
ATOM 771 N N . LEU A 1 97 ? -2.378 7.779 25.447 1.00 80.38 97 LEU A N 1
ATOM 772 C CA . LEU A 1 97 ? -3.199 6.721 24.844 1.00 80.38 97 LEU A CA 1
ATOM 773 C C . LEU A 1 97 ? -3.057 5.371 25.557 1.00 80.38 97 LEU A C 1
ATOM 775 O O . LEU A 1 97 ? -3.951 4.538 25.459 1.00 80.38 97 LEU A O 1
ATOM 779 N N . ALA A 1 98 ? -1.927 5.134 26.221 1.00 83.38 98 ALA A N 1
ATOM 780 C CA . ALA A 1 98 ? -1.686 3.920 26.994 1.00 83.38 98 ALA A CA 1
ATOM 781 C C . ALA A 1 98 ? -2.125 4.050 28.466 1.00 83.38 98 ALA A C 1
ATOM 783 O O . ALA A 1 98 ? -2.079 3.059 29.199 1.00 83.38 98 ALA A O 1
ATOM 784 N N . GLU A 1 99 ? -2.524 5.248 28.905 1.00 82.06 99 GLU A N 1
ATOM 785 C CA . GLU A 1 99 ? -3.087 5.485 30.232 1.00 82.06 99 GLU A CA 1
ATOM 786 C C . GLU A 1 99 ? -4.567 5.095 30.243 1.00 82.06 99 GLU A C 1
ATOM 788 O O . GLU A 1 99 ? -5.424 5.800 29.714 1.00 82.06 99 GLU A O 1
ATOM 793 N N . ASP A 1 100 ? -4.865 3.959 30.867 1.00 74.38 100 ASP A N 1
ATOM 794 C CA . ASP A 1 100 ? -6.225 3.469 31.066 1.00 74.38 100 ASP A CA 1
ATOM 795 C C . ASP A 1 100 ? -6.334 2.841 32.463 1.00 74.38 100 ASP A C 1
ATOM 797 O O . ASP A 1 100 ? -5.414 2.161 32.928 1.00 74.38 100 ASP A O 1
ATOM 801 N N . GLU A 1 101 ? -7.458 3.079 33.142 1.00 74.19 101 GLU A N 1
ATOM 802 C CA . GLU A 1 101 ? -7.783 2.445 34.424 1.00 74.19 101 GLU A CA 1
ATOM 803 C C . GLU A 1 101 ? -7.990 0.929 34.258 1.00 74.19 101 GLU A C 1
ATOM 805 O O . GLU A 1 101 ? -7.749 0.165 35.196 1.00 74.19 101 GLU A O 1
ATOM 810 N N . GLN A 1 102 ? -8.400 0.486 33.063 1.00 79.19 102 GLN A N 1
ATOM 811 C CA . GLN A 1 102 ? -8.515 -0.921 32.679 1.00 79.19 102 GLN A CA 1
ATOM 812 C C . GLN A 1 102 ? -7.730 -1.179 31.387 1.00 79.19 102 GLN A C 1
ATOM 814 O O . GLN A 1 102 ? -8.312 -1.220 30.304 1.00 79.19 102 GLN A O 1
ATOM 819 N N . PRO A 1 103 ? -6.402 -1.368 31.470 1.00 76.75 103 PRO A N 1
ATOM 820 C CA . PRO A 1 103 ? -5.555 -1.356 30.290 1.00 76.75 103 PRO A CA 1
ATOM 821 C C . PRO A 1 103 ? -5.869 -2.518 29.345 1.00 76.75 103 PRO A C 1
ATOM 823 O O . PRO A 1 103 ? -5.673 -3.692 29.674 1.00 76.75 103 PRO A O 1
ATOM 826 N N . LEU A 1 104 ? -6.314 -2.178 28.133 1.00 83.12 104 LEU A N 1
ATOM 827 C CA . LEU A 1 104 ? -6.442 -3.129 27.035 1.00 83.12 104 LEU A CA 1
ATOM 828 C C . LEU A 1 104 ? -5.060 -3.673 26.662 1.00 83.12 104 LEU A C 1
ATOM 830 O O . LEU A 1 104 ? -4.152 -2.900 26.371 1.00 83.12 104 LEU A O 1
ATOM 834 N N . VAL A 1 105 ? -4.910 -4.997 26.598 1.00 87.81 105 VAL A N 1
ATOM 835 C CA . VAL A 1 105 ? -3.668 -5.652 26.162 1.00 87.81 105 VAL A CA 1
ATOM 836 C C . VAL A 1 105 ? -3.485 -5.486 24.651 1.00 87.81 105 VAL A C 1
ATOM 838 O O . VAL A 1 105 ? -4.223 -6.085 23.868 1.00 87.81 105 VAL A O 1
ATOM 841 N N . ILE A 1 106 ? -2.479 -4.717 24.225 1.00 89.50 106 ILE A N 1
ATOM 842 C CA . ILE A 1 106 ? -2.180 -4.506 22.804 1.00 89.50 106 ILE A CA 1
ATOM 843 C C . ILE A 1 106 ? -0.927 -5.281 22.405 1.00 89.50 106 ILE A C 1
ATOM 845 O O . ILE A 1 106 ? 0.192 -4.934 22.781 1.00 89.50 106 ILE A O 1
ATOM 849 N N . GLY A 1 107 ? -1.104 -6.292 21.555 1.00 90.06 107 GLY A N 1
ATOM 850 C CA . GLY A 1 107 ? 0.012 -7.049 20.981 1.00 90.06 107 GLY A CA 1
ATOM 851 C C . GLY A 1 107 ? 0.740 -6.325 19.848 1.00 90.06 107 GLY A C 1
ATOM 852 O O . GLY A 1 107 ? 1.946 -6.503 19.679 1.00 90.06 107 GLY A O 1
ATOM 853 N N . GLN A 1 108 ? 0.037 -5.511 19.058 1.00 91.44 108 GLN A N 1
ATOM 854 C CA . GLN A 1 108 ? 0.596 -4.829 17.892 1.00 91.44 108 GLN A CA 1
ATOM 855 C C . GLN A 1 108 ? 0.026 -3.421 17.733 1.00 91.44 108 GLN A C 1
ATOM 857 O O . GLN A 1 108 ? -1.175 -3.210 17.877 1.00 91.44 108 GLN A O 1
ATOM 862 N N . LEU A 1 109 ? 0.879 -2.467 17.359 1.00 90.19 109 LEU A N 1
ATOM 863 C CA . LEU A 1 109 ? 0.500 -1.077 17.127 1.00 90.19 109 LEU A CA 1
ATOM 864 C C . LEU A 1 109 ? 0.999 -0.613 15.760 1.00 90.19 109 LEU A C 1
ATOM 866 O O . LEU A 1 109 ? 2.177 -0.750 15.439 1.00 90.19 109 LEU A O 1
ATOM 870 N N . THR A 1 110 ? 0.106 -0.023 14.964 1.00 89.00 110 THR A N 1
ATOM 871 C CA . THR A 1 110 ? 0.466 0.618 13.691 1.00 89.00 110 THR A CA 1
ATOM 872 C C . THR A 1 110 ? 0.458 2.126 13.863 1.00 89.00 110 THR A C 1
ATOM 874 O O . THR A 1 110 ? -0.589 2.702 14.147 1.00 89.00 110 THR A O 1
ATOM 877 N N . THR A 1 111 ? 1.600 2.773 13.650 1.00 83.94 111 THR A N 1
ATOM 878 C CA . THR A 1 111 ? 1.703 4.238 13.658 1.00 83.94 111 THR A CA 1
ATOM 879 C C . THR A 1 111 ? 2.068 4.771 12.274 1.00 83.94 111 THR A C 1
ATOM 881 O O . THR A 1 111 ? 2.464 4.018 11.375 1.00 83.94 111 THR A O 1
ATOM 884 N N . ASP A 1 112 ? 1.950 6.087 12.100 1.00 74.19 112 ASP A N 1
ATOM 885 C CA . ASP A 1 112 ? 2.612 6.782 10.992 1.00 74.19 112 ASP A CA 1
ATOM 886 C C . ASP A 1 112 ? 4.150 6.619 11.124 1.00 74.19 112 ASP A C 1
ATOM 888 O O . ASP A 1 112 ? 4.664 6.120 12.132 1.00 74.19 112 ASP A O 1
ATOM 892 N N . GLY A 1 113 ? 4.896 6.994 10.086 1.00 62.84 113 GLY A N 1
ATOM 893 C CA . GLY A 1 113 ? 6.342 6.837 9.952 1.00 62.84 113 GLY A CA 1
ATOM 894 C C . GLY A 1 113 ? 7.186 7.484 11.055 1.00 62.84 113 GLY A C 1
ATOM 895 O O . GLY A 1 113 ? 8.360 7.125 11.176 1.00 62.84 113 GLY A O 1
ATOM 896 N N . ASP A 1 114 ? 6.608 8.357 11.882 1.00 67.81 114 ASP A N 1
ATOM 897 C CA . ASP A 1 114 ? 7.272 8.947 13.040 1.00 67.81 114 ASP A CA 1
ATOM 898 C C . ASP A 1 114 ? 7.105 8.062 14.284 1.00 67.81 114 ASP A C 1
ATOM 900 O O . ASP A 1 114 ? 6.045 7.937 14.890 1.00 67.81 114 ASP A O 1
ATOM 904 N N . SER A 1 115 ? 8.209 7.437 14.699 1.00 73.81 115 SER A N 1
ATOM 905 C CA . SER A 1 115 ? 8.251 6.444 15.782 1.00 73.81 115 SER A CA 1
ATOM 906 C C . SER A 1 115 ? 8.033 7.007 17.196 1.00 73.81 115 SER A C 1
ATOM 908 O O . SER A 1 115 ? 8.188 6.267 18.167 1.00 73.81 115 SER A O 1
ATOM 910 N N . HIS A 1 116 ? 7.749 8.304 17.337 1.00 84.56 116 HIS A N 1
ATOM 911 C CA . HIS A 1 116 ? 7.629 8.975 18.640 1.00 84.56 116 HIS A CA 1
ATOM 912 C C . HIS A 1 116 ? 6.342 8.573 19.361 1.00 84.56 116 HIS A C 1
ATOM 914 O O . HIS A 1 116 ? 6.412 8.181 20.522 1.00 84.56 116 HIS A O 1
ATOM 920 N N . ALA A 1 117 ? 5.210 8.523 18.650 1.00 83.69 117 ALA A N 1
ATOM 921 C CA . ALA A 1 117 ? 3.950 8.020 19.203 1.00 83.69 117 ALA A CA 1
ATOM 922 C C . ALA A 1 117 ? 4.073 6.567 19.682 1.00 83.69 117 ALA A C 1
ATOM 924 O O . ALA A 1 117 ? 3.704 6.244 20.808 1.00 83.69 117 ALA A O 1
ATOM 925 N N . TYR A 1 118 ? 4.686 5.701 18.866 1.00 88.38 118 TYR A N 1
ATOM 926 C CA . TYR A 1 118 ? 4.958 4.318 19.259 1.00 88.38 118 TYR A CA 1
ATOM 927 C C . TYR A 1 118 ? 5.845 4.238 20.507 1.00 88.38 118 TYR A C 1
ATOM 929 O O . TYR A 1 118 ? 5.604 3.396 21.367 1.00 88.38 118 TYR A O 1
ATOM 937 N N . ARG A 1 119 ? 6.877 5.086 20.612 1.00 89.62 119 ARG A N 1
ATOM 938 C CA . ARG A 1 119 ? 7.791 5.089 21.761 1.00 89.62 119 ARG A CA 1
ATOM 939 C C . ARG A 1 119 ? 7.050 5.419 23.054 1.00 89.62 119 ARG A C 1
ATOM 941 O O . ARG A 1 119 ? 7.196 4.672 24.018 1.00 89.62 119 ARG A O 1
ATOM 948 N N . GLY A 1 120 ? 6.262 6.493 23.048 1.00 88.19 120 GLY A N 1
ATOM 949 C CA . GLY A 1 120 ? 5.466 6.901 24.204 1.00 88.19 120 GLY A CA 1
ATOM 950 C C . GLY A 1 120 ? 4.463 5.827 24.603 1.00 88.19 120 GLY A C 1
ATOM 951 O O . GLY A 1 120 ? 4.449 5.388 25.753 1.00 88.19 120 GLY A O 1
ATOM 952 N N . PHE A 1 121 ? 3.722 5.316 23.614 1.00 89.62 121 PHE A N 1
ATOM 953 C CA . PHE A 1 121 ? 2.744 4.254 23.820 1.00 89.62 121 PHE A CA 1
ATOM 954 C C . PHE A 1 121 ? 3.382 2.995 24.402 1.00 89.62 121 PHE A C 1
ATOM 956 O O . PHE A 1 121 ? 2.955 2.497 25.434 1.00 89.62 121 PHE A O 1
ATOM 963 N N . SER A 1 122 ? 4.439 2.486 23.769 1.00 91.06 122 SER A N 1
ATOM 964 C CA . SER A 1 122 ? 5.066 1.219 24.164 1.00 91.06 122 SER A CA 1
ATOM 965 C C . SER A 1 122 ? 5.640 1.284 25.568 1.00 91.06 122 SER A C 1
ATOM 967 O O . SER A 1 122 ? 5.513 0.327 26.324 1.00 91.06 122 SER A O 1
ATOM 969 N N . LYS A 1 123 ? 6.253 2.418 25.923 1.00 90.81 123 LYS A N 1
ATOM 970 C CA . LYS A 1 123 ? 6.788 2.645 27.261 1.00 90.81 123 LYS A CA 1
ATOM 971 C C . LYS A 1 123 ? 5.674 2.544 28.300 1.00 90.81 123 LYS A C 1
ATOM 973 O O . LYS A 1 123 ? 5.753 1.693 29.181 1.00 90.81 123 LYS A O 1
ATOM 978 N N . LYS A 1 124 ? 4.609 3.337 28.155 1.00 88.62 124 LYS A N 1
ATOM 979 C CA . LYS A 1 124 ? 3.494 3.327 29.110 1.00 88.62 124 LYS A CA 1
ATOM 980 C C . LYS A 1 124 ? 2.714 2.021 29.123 1.00 88.62 124 LYS A C 1
ATOM 982 O O . LYS A 1 124 ? 2.399 1.511 30.191 1.00 88.62 124 LYS A O 1
ATOM 987 N N . HIS A 1 125 ? 2.489 1.418 27.965 1.00 90.44 125 HIS A N 1
ATOM 988 C CA . HIS A 1 125 ? 1.809 0.134 27.877 1.00 90.44 125 HIS A CA 1
ATOM 989 C C . HIS A 1 125 ? 2.599 -0.987 28.569 1.00 90.44 125 HIS A C 1
ATOM 991 O O . HIS A 1 125 ? 2.020 -1.795 29.294 1.00 90.44 125 HIS A O 1
ATOM 997 N N . SER A 1 126 ? 3.928 -0.998 28.416 1.00 89.75 126 SER A N 1
ATOM 998 C CA . SER A 1 126 ? 4.791 -1.969 29.095 1.00 89.75 126 SER A CA 1
ATOM 999 C C . SER A 1 126 ? 4.806 -1.794 30.617 1.00 89.75 126 SER A C 1
ATOM 1001 O O . SER A 1 126 ? 4.851 -2.793 31.330 1.00 89.75 126 SER A O 1
ATOM 1003 N N . GLU A 1 127 ? 4.694 -0.556 31.117 1.00 89.69 127 GLU A N 1
ATOM 1004 C CA . GLU A 1 127 ? 4.554 -0.262 32.551 1.00 89.69 127 GLU A CA 1
ATOM 1005 C C . GLU A 1 127 ? 3.234 -0.826 33.112 1.00 89.69 127 GLU A C 1
ATOM 1007 O O . GLU A 1 127 ? 3.225 -1.368 34.217 1.00 89.69 127 GLU A O 1
ATOM 1012 N N . SER A 1 128 ? 2.141 -0.745 32.345 1.00 86.00 128 SER A N 1
ATOM 1013 C CA . SER A 1 128 ? 0.802 -1.167 32.786 1.00 86.00 128 SER A CA 1
ATOM 1014 C C . SER A 1 128 ? 0.526 -2.667 32.622 1.00 86.00 128 SER A C 1
ATOM 1016 O O . SER A 1 128 ? -0.145 -3.262 33.462 1.00 86.00 128 SER A O 1
ATOM 1018 N N . VAL A 1 129 ? 1.005 -3.288 31.538 1.00 85.88 129 VAL A N 1
ATOM 1019 C CA . VAL A 1 129 ? 0.587 -4.643 31.111 1.00 85.88 129 VAL A CA 1
ATOM 1020 C C . VAL A 1 129 ? 1.766 -5.621 30.991 1.00 85.88 129 VAL A C 1
ATOM 1022 O O . VAL A 1 129 ? 1.570 -6.808 30.739 1.00 85.88 129 VAL A O 1
ATOM 1025 N N . ASN A 1 130 ? 3.006 -5.164 31.209 1.00 87.88 130 ASN A N 1
ATOM 1026 C CA . ASN A 1 130 ? 4.228 -5.963 31.040 1.00 87.88 130 ASN A CA 1
ATOM 1027 C C . ASN A 1 130 ? 4.343 -6.608 29.641 1.00 87.88 130 ASN A C 1
ATOM 1029 O O . ASN A 1 130 ? 4.839 -7.725 29.477 1.00 87.88 130 ASN A O 1
ATOM 1033 N N . LEU A 1 131 ? 3.863 -5.893 28.621 1.00 88.25 131 LEU A N 1
ATOM 1034 C CA . LEU A 1 131 ? 3.940 -6.276 27.217 1.00 88.25 131 LEU A CA 1
ATOM 1035 C C . LEU A 1 131 ? 4.408 -5.077 26.393 1.00 88.25 131 LEU A C 1
ATOM 1037 O O . LEU A 1 131 ? 3.869 -3.979 26.515 1.00 88.25 131 LEU A O 1
ATOM 1041 N N . THR A 1 132 ? 5.397 -5.294 25.528 1.00 91.56 132 THR A N 1
ATOM 1042 C CA . THR A 1 132 ? 5.815 -4.296 24.538 1.00 91.56 132 THR A CA 1
ATOM 1043 C C . THR A 1 132 ? 5.119 -4.611 23.217 1.00 91.56 132 THR A C 1
ATOM 1045 O O . THR A 1 132 ? 5.394 -5.673 22.651 1.00 91.56 132 THR A O 1
ATOM 1048 N N . PRO A 1 133 ? 4.248 -3.725 22.704 1.00 91.31 133 PRO A N 1
ATOM 1049 C CA . PRO A 1 133 ? 3.571 -3.949 21.434 1.00 91.31 133 PRO A CA 1
ATOM 1050 C C . PRO A 1 133 ? 4.573 -4.044 20.288 1.00 91.31 133 PRO A C 1
ATOM 1052 O O . PRO A 1 133 ? 5.589 -3.356 20.279 1.00 91.31 133 PRO A O 1
ATOM 1055 N N . GLU A 1 134 ? 4.272 -4.838 19.271 1.00 91.50 134 GLU A N 1
ATOM 1056 C CA . GLU A 1 134 ? 5.056 -4.833 18.041 1.00 91.50 134 GLU A CA 1
ATOM 1057 C C . GLU A 1 134 ? 4.790 -3.558 17.222 1.00 91.50 134 GLU A C 1
ATOM 1059 O O . GLU A 1 134 ? 3.638 -3.196 16.977 1.00 91.50 134 GLU A O 1
ATOM 1064 N N . ASN A 1 135 ? 5.852 -2.900 16.741 1.00 90.50 135 ASN A N 1
ATOM 1065 C CA . ASN A 1 135 ? 5.740 -1.748 15.842 1.00 90.50 135 ASN A CA 1
ATOM 1066 C C . ASN A 1 135 ? 5.474 -2.178 14.390 1.00 90.50 135 ASN A C 1
ATOM 1068 O O . ASN A 1 135 ? 6.406 -2.514 13.642 1.00 90.50 135 ASN A O 1
ATOM 1072 N N . LEU A 1 136 ? 4.211 -2.102 13.985 1.00 91.06 136 LEU A N 1
ATOM 1073 C CA . LEU A 1 136 ? 3.778 -2.277 12.606 1.00 91.06 136 LEU A CA 1
ATOM 1074 C C . LEU A 1 136 ? 3.863 -0.961 11.827 1.00 91.06 136 LEU A C 1
ATOM 1076 O O . LEU A 1 136 ? 3.790 0.139 12.372 1.00 91.06 136 LEU A O 1
ATOM 1080 N N . ARG A 1 137 ? 3.989 -1.069 10.505 1.00 88.31 137 ARG A N 1
ATOM 1081 C CA . ARG A 1 137 ? 4.094 0.079 9.599 1.00 88.31 137 ARG A CA 1
ATOM 1082 C C . ARG A 1 137 ? 2.873 0.186 8.709 1.00 88.31 137 ARG A C 1
ATOM 1084 O O . ARG A 1 137 ? 2.417 -0.808 8.158 1.00 88.31 137 ARG A O 1
ATOM 1091 N N . ASN A 1 138 ? 2.431 1.413 8.459 1.00 88.25 138 ASN A N 1
ATOM 1092 C CA . ASN A 1 138 ? 1.432 1.651 7.429 1.00 88.25 138 ASN A CA 1
ATOM 1093 C C . ASN A 1 138 ? 2.038 1.390 6.018 1.00 88.25 138 ASN A C 1
ATOM 1095 O O . ASN A 1 138 ? 3.021 2.045 5.635 1.00 88.25 138 ASN A O 1
ATOM 1099 N N . PRO A 1 139 ? 1.454 0.476 5.212 1.00 89.19 139 PRO A N 1
ATOM 1100 C CA . PRO A 1 139 ? 1.949 0.118 3.879 1.00 89.19 139 PRO A CA 1
ATOM 1101 C C . PRO A 1 139 ? 2.057 1.295 2.900 1.00 89.19 139 PRO A C 1
ATOM 1103 O O . PRO A 1 139 ? 2.883 1.266 1.985 1.00 89.19 139 PRO A O 1
ATOM 1106 N N . ARG A 1 140 ? 1.264 2.359 3.083 1.00 87.44 140 ARG A N 1
ATOM 1107 C CA . ARG A 1 140 ? 1.270 3.534 2.198 1.00 87.44 140 ARG A CA 1
ATOM 1108 C C . ARG A 1 140 ? 2.622 4.248 2.199 1.00 87.44 140 ARG A C 1
ATOM 1110 O O . ARG A 1 140 ? 3.107 4.628 1.137 1.00 87.44 140 ARG A O 1
ATOM 1117 N N . HIS A 1 141 ? 3.273 4.392 3.355 1.00 87.50 141 HIS A N 1
ATOM 1118 C CA . HIS A 1 141 ? 4.587 5.051 3.411 1.00 87.50 141 HIS A CA 1
ATOM 1119 C C . HIS A 1 141 ? 5.671 4.205 2.743 1.00 87.50 141 HIS A C 1
ATOM 1121 O O . HIS A 1 141 ? 6.626 4.760 2.193 1.00 87.50 141 HIS A O 1
ATOM 1127 N N . LEU A 1 142 ? 5.517 2.875 2.747 1.00 89.88 142 LEU A N 1
ATOM 1128 C CA . LEU A 1 142 ? 6.387 1.986 1.982 1.00 89.88 142 LEU A CA 1
ATOM 1129 C C . LEU A 1 142 ? 6.177 2.167 0.480 1.00 89.88 142 LEU A C 1
ATOM 1131 O O . LEU A 1 142 ? 7.168 2.276 -0.230 1.00 89.88 142 LEU A O 1
ATOM 1135 N N . ALA A 1 143 ? 4.933 2.290 0.005 1.00 92.69 143 ALA A N 1
ATOM 1136 C CA . ALA A 1 143 ? 4.653 2.594 -1.400 1.00 92.69 143 ALA A CA 1
ATOM 1137 C C . ALA A 1 143 ? 5.257 3.948 -1.825 1.00 92.69 143 ALA A C 1
ATOM 1139 O O . ALA A 1 143 ? 5.945 4.027 -2.838 1.00 92.69 143 ALA A O 1
ATOM 1140 N N . SER A 1 144 ? 5.116 4.998 -1.009 1.00 92.81 144 SER A N 1
ATOM 1141 C CA . SER A 1 144 ? 5.758 6.295 -1.281 1.00 92.81 144 SER A CA 1
ATOM 1142 C C . SER A 1 144 ? 7.288 6.220 -1.248 1.00 92.81 144 SER A C 1
ATOM 1144 O O . SER A 1 144 ? 7.970 6.930 -1.985 1.00 92.81 144 SER A O 1
ATOM 1146 N N . THR A 1 145 ? 7.855 5.377 -0.382 1.00 93.75 145 THR A N 1
ATOM 1147 C CA . THR A 1 145 ? 9.308 5.157 -0.316 1.00 93.75 145 THR A CA 1
ATOM 1148 C C . THR A 1 145 ? 9.809 4.378 -1.526 1.00 93.75 145 THR A C 1
ATOM 1150 O O . THR A 1 145 ? 10.834 4.753 -2.089 1.00 93.75 145 THR A O 1
ATOM 1153 N N . GLN A 1 146 ? 9.067 3.359 -1.957 1.00 96.31 146 GLN A N 1
ATOM 1154 C CA . GLN A 1 146 ? 9.318 2.609 -3.182 1.00 96.31 146 GLN A CA 1
ATOM 1155 C C . GLN A 1 146 ? 9.310 3.543 -4.395 1.00 96.31 146 GLN A C 1
ATOM 1157 O O . GLN A 1 146 ? 10.294 3.569 -5.124 1.00 96.31 146 GLN A O 1
ATOM 1162 N N . LEU A 1 147 ? 8.269 4.368 -4.555 1.00 96.88 147 LEU A N 1
ATOM 1163 C CA . LEU A 1 147 ? 8.165 5.332 -5.654 1.00 96.88 147 LEU A CA 1
ATOM 1164 C C . LEU A 1 147 ? 9.405 6.232 -5.738 1.00 96.88 147 LEU A C 1
ATOM 1166 O O . LEU A 1 147 ? 10.048 6.314 -6.779 1.00 96.88 147 LEU A O 1
ATOM 1170 N N . ARG A 1 148 ? 9.798 6.832 -4.606 1.00 96.50 148 ARG A N 1
ATOM 1171 C CA . ARG A 1 148 ? 11.003 7.674 -4.524 1.00 96.50 148 ARG A CA 1
ATOM 1172 C C . ARG A 1 148 ? 12.291 6.918 -4.836 1.00 96.50 148 ARG A C 1
ATOM 1174 O O . ARG A 1 148 ? 13.242 7.537 -5.302 1.00 96.50 148 ARG A O 1
ATOM 1181 N N . SER A 1 149 ? 12.358 5.630 -4.509 1.00 97.00 149 SER A N 1
ATOM 1182 C CA . SER A 1 149 ? 13.517 4.798 -4.827 1.00 97.00 149 SER A CA 1
ATOM 1183 C C . SER A 1 149 ? 13.597 4.528 -6.323 1.00 97.00 149 SER A C 1
ATOM 1185 O O . SER A 1 149 ? 14.670 4.685 -6.892 1.00 97.00 149 SER A O 1
ATOM 1187 N N . ILE A 1 150 ? 12.469 4.194 -6.960 1.00 97.44 150 ILE A N 1
ATOM 1188 C CA . ILE A 1 150 ? 12.413 3.959 -8.407 1.00 97.44 150 ILE A CA 1
ATOM 1189 C C . ILE A 1 150 ? 12.774 5.247 -9.152 1.00 97.44 150 ILE A C 1
ATOM 1191 O O . ILE A 1 150 ? 13.624 5.210 -10.033 1.00 97.44 150 ILE A O 1
ATOM 1195 N N . ASP A 1 151 ? 12.225 6.396 -8.744 1.00 95.25 151 ASP A N 1
ATOM 1196 C CA . ASP A 1 151 ? 12.523 7.703 -9.353 1.00 95.25 151 ASP A CA 1
ATOM 1197 C C . ASP A 1 151 ? 14.005 8.101 -9.272 1.00 95.25 151 ASP A C 1
ATOM 1199 O O . ASP A 1 151 ? 14.487 8.869 -10.102 1.00 95.25 151 ASP A O 1
ATOM 1203 N N . LYS A 1 152 ? 14.730 7.616 -8.258 1.00 95.62 152 LYS A N 1
ATOM 1204 C CA . LYS A 1 152 ? 16.156 7.912 -8.047 1.00 95.62 152 LYS A CA 1
ATOM 1205 C C . LYS A 1 152 ? 17.090 6.837 -8.595 1.00 95.62 152 LYS A C 1
ATOM 1207 O O . LYS A 1 152 ? 18.300 7.057 -8.595 1.00 95.62 152 LYS A O 1
ATOM 1212 N N . ALA A 1 153 ? 16.562 5.682 -8.989 1.00 96.12 153 ALA A N 1
ATOM 1213 C CA . ALA A 1 153 ? 17.372 4.578 -9.473 1.00 96.12 153 ALA A CA 1
ATOM 1214 C C . ALA A 1 153 ? 18.087 4.975 -10.771 1.00 96.12 153 ALA A C 1
ATOM 1216 O O . ALA A 1 153 ? 17.500 5.581 -11.670 1.00 96.12 153 ALA A O 1
ATOM 1217 N N . ALA A 1 154 ? 19.374 4.642 -10.846 1.00 95.19 154 ALA A N 1
ATOM 1218 C CA . ALA A 1 154 ? 20.226 4.932 -11.990 1.00 95.19 154 ALA A CA 1
ATOM 1219 C C . ALA A 1 154 ? 20.106 3.813 -13.032 1.00 95.19 154 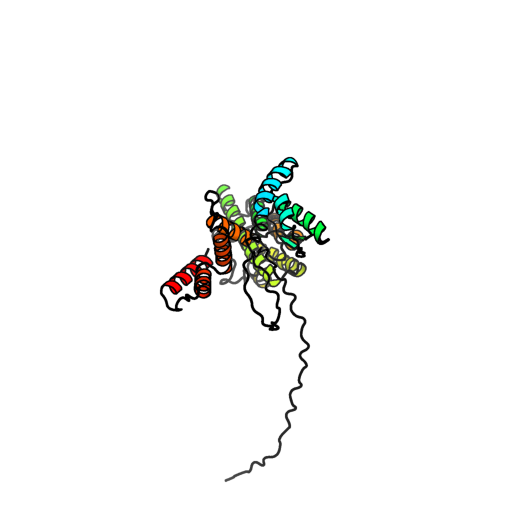ALA A C 1
ATOM 1221 O O . ALA A 1 154 ? 21.037 3.034 -13.221 1.00 95.19 154 ALA A O 1
ATOM 1222 N N . PHE A 1 155 ? 18.934 3.718 -13.657 1.00 96.75 155 PHE A N 1
ATOM 1223 C CA . PHE A 1 155 ? 18.694 2.781 -14.751 1.00 96.75 155 PHE A CA 1
ATOM 1224 C C . PHE A 1 155 ? 19.527 3.125 -15.988 1.00 96.75 155 PHE A C 1
ATOM 1226 O O . PHE A 1 155 ? 19.931 4.277 -16.192 1.00 96.75 155 PHE A O 1
ATOM 1233 N N . SER A 1 156 ? 19.753 2.124 -16.832 1.00 95.06 156 SER A N 1
ATOM 1234 C CA . SER A 1 156 ? 20.433 2.285 -18.107 1.00 95.06 156 SER A CA 1
ATOM 1235 C C . SER A 1 156 ? 19.693 3.267 -19.023 1.00 95.06 156 SER A C 1
ATOM 1237 O O . SER A 1 156 ? 18.467 3.408 -18.996 1.00 95.06 156 SER A O 1
ATOM 1239 N N . GLU A 1 157 ? 20.448 3.967 -19.875 1.00 89.00 157 GLU A N 1
ATOM 1240 C CA . GLU A 1 157 ? 19.876 4.970 -20.782 1.00 89.00 157 GLU A CA 1
ATOM 1241 C C . GLU A 1 157 ? 18.883 4.359 -21.783 1.00 89.00 157 GLU A C 1
ATOM 1243 O O . GLU A 1 157 ? 17.971 5.045 -22.237 1.00 89.00 157 GLU A O 1
ATOM 1248 N N . PHE A 1 158 ? 19.050 3.079 -22.110 1.00 90.38 158 PHE A N 1
ATOM 1249 C CA . PHE A 1 158 ? 18.250 2.370 -23.104 1.00 90.38 158 PHE A CA 1
ATOM 1250 C C . PHE A 1 158 ? 17.040 1.636 -22.522 1.00 90.38 158 PHE A C 1
ATOM 1252 O O . PHE A 1 158 ? 16.172 1.236 -23.294 1.00 90.38 158 PHE A O 1
ATOM 1259 N N . MET A 1 159 ? 16.922 1.520 -21.192 1.00 95.19 159 MET A N 1
ATOM 1260 C CA . MET A 1 159 ? 15.732 0.946 -20.553 1.00 95.19 159 MET A CA 1
ATOM 1261 C C . MET A 1 159 ? 14.450 1.670 -20.968 1.00 95.19 159 MET A C 1
ATOM 1263 O O . MET A 1 159 ? 13.413 1.037 -21.182 1.00 95.19 159 MET A O 1
ATOM 1267 N N . PHE A 1 160 ? 14.529 2.995 -21.098 1.00 94.81 160 PHE A N 1
ATOM 1268 C CA . PHE A 1 160 ? 13.416 3.845 -21.495 1.00 94.81 160 PHE A CA 1
ATOM 1269 C C . PHE A 1 160 ? 13.632 4.379 -22.909 1.00 94.81 160 PHE A C 1
ATOM 1271 O O . PHE A 1 160 ? 14.596 5.101 -23.167 1.00 94.81 160 PHE A O 1
ATOM 1278 N N . ASP A 1 161 ? 12.695 4.082 -23.808 1.00 88.75 161 ASP A N 1
ATOM 1279 C CA . ASP A 1 161 ? 12.708 4.644 -25.157 1.00 88.75 161 ASP A CA 1
ATOM 1280 C C . ASP A 1 161 ? 12.574 6.178 -25.109 1.00 88.75 161 ASP A C 1
ATOM 1282 O O . ASP A 1 161 ? 11.894 6.748 -24.257 1.00 88.75 161 ASP A O 1
ATOM 1286 N N . GLY A 1 162 ? 13.247 6.884 -26.012 1.00 88.88 162 GLY A N 1
ATOM 1287 C CA . GLY A 1 162 ? 13.165 8.336 -26.087 1.00 88.88 162 GLY A CA 1
ATOM 1288 C C . GLY A 1 162 ? 14.386 8.992 -26.715 1.00 88.88 162 GLY A C 1
ATOM 1289 O O . GLY A 1 162 ? 15.515 8.853 -26.248 1.00 88.88 162 GLY A O 1
ATOM 1290 N N . ARG A 1 163 ? 14.130 9.825 -27.733 1.00 89.56 163 ARG A N 1
ATOM 1291 C CA . ARG A 1 163 ? 15.168 10.583 -28.462 1.00 89.56 163 ARG A CA 1
ATOM 1292 C C . ARG A 1 163 ? 15.957 11.558 -27.587 1.00 89.56 163 ARG A C 1
ATOM 1294 O O . ARG A 1 163 ? 17.105 11.857 -27.888 1.00 89.56 163 ARG A O 1
ATOM 1301 N N . THR A 1 164 ? 15.335 12.097 -26.541 1.00 93.62 164 THR A N 1
ATOM 1302 C CA . THR A 1 164 ? 15.941 13.094 -25.652 1.00 93.62 164 THR A CA 1
ATOM 1303 C C . THR A 1 164 ? 15.929 12.596 -24.215 1.00 93.62 164 THR A C 1
ATOM 1305 O O . THR A 1 164 ? 15.024 11.864 -23.809 1.00 93.62 164 THR A O 1
ATOM 1308 N N . LYS A 1 165 ? 16.888 13.069 -23.413 1.00 93.31 165 LYS A N 1
ATOM 1309 C CA . LYS A 1 165 ? 16.940 12.797 -21.971 1.00 93.31 165 LYS A CA 1
ATOM 1310 C C . LYS A 1 165 ? 15.623 13.146 -21.267 1.00 93.31 165 LYS A C 1
ATOM 1312 O O . LYS A 1 165 ? 15.117 12.342 -20.496 1.00 93.31 165 LYS A O 1
ATOM 1317 N N . ALA A 1 166 ? 15.022 14.289 -21.599 1.00 94.44 166 ALA A N 1
ATOM 1318 C CA . ALA A 1 166 ? 13.750 14.720 -21.016 1.00 94.44 166 ALA A CA 1
ATOM 1319 C C . ALA A 1 166 ? 12.584 13.756 -21.323 1.00 94.44 166 ALA A C 1
ATOM 1321 O O . ALA A 1 166 ? 11.731 13.524 -20.466 1.00 94.44 166 ALA A O 1
ATOM 1322 N N . ASN A 1 167 ? 12.546 13.166 -22.525 1.00 93.19 167 ASN A N 1
ATOM 1323 C CA . ASN A 1 167 ? 11.528 12.170 -22.871 1.00 93.19 167 ASN A CA 1
ATOM 1324 C C . ASN A 1 167 ? 11.714 10.883 -22.063 1.00 93.19 167 ASN A C 1
ATOM 1326 O O . ASN A 1 167 ? 10.737 10.362 -21.523 1.00 93.19 167 ASN A O 1
ATOM 1330 N N . ARG A 1 168 ? 12.962 10.423 -21.924 1.00 94.62 168 ARG A N 1
ATOM 1331 C CA . ARG A 1 168 ? 13.290 9.238 -21.122 1.00 94.62 168 ARG A CA 1
ATOM 1332 C C . ARG A 1 168 ? 12.959 9.443 -19.647 1.00 94.62 168 ARG A C 1
ATOM 1334 O O . ARG A 1 168 ? 12.286 8.608 -19.061 1.00 94.62 168 ARG A O 1
ATOM 1341 N N . GLU A 1 169 ? 13.298 10.598 -19.075 1.00 94.81 169 GLU A N 1
ATOM 1342 C CA . GLU A 1 169 ? 12.927 10.957 -17.695 1.00 94.81 169 GLU A CA 1
ATOM 1343 C C . GLU A 1 169 ? 11.404 10.997 -17.485 1.00 94.81 169 GLU A C 1
ATOM 1345 O O . GLU A 1 169 ? 10.897 10.604 -16.434 1.00 94.81 169 GLU A O 1
ATOM 1350 N N . LYS A 1 170 ? 10.637 11.447 -18.486 1.00 95.00 170 LYS A N 1
ATOM 1351 C CA . LYS A 1 170 ? 9.169 11.432 -18.421 1.00 95.00 170 LYS A CA 1
ATOM 1352 C C . LYS A 1 170 ? 8.612 10.006 -18.405 1.00 95.00 170 LYS A C 1
ATOM 1354 O O . LYS A 1 170 ? 7.648 9.750 -17.681 1.00 95.00 170 LYS A O 1
ATOM 1359 N N . ILE A 1 171 ? 9.184 9.099 -19.197 1.00 95.50 171 ILE A N 1
ATOM 1360 C CA . ILE A 1 171 ? 8.795 7.682 -19.218 1.00 95.50 171 ILE A CA 1
ATOM 1361 C C . ILE A 1 171 ? 9.220 6.998 -17.920 1.00 95.50 171 ILE A C 1
ATOM 1363 O O . ILE A 1 171 ? 8.401 6.304 -17.329 1.00 95.50 171 ILE A O 1
ATOM 1367 N N . HIS A 1 172 ? 10.421 7.278 -17.416 1.00 96.56 172 HIS A N 1
ATOM 1368 C CA . HIS A 1 172 ? 10.904 6.789 -16.125 1.00 96.56 172 HIS A CA 1
ATOM 1369 C C . HIS A 1 172 ? 9.947 7.155 -14.984 1.00 96.56 172 HIS A C 1
ATOM 1371 O O . HIS A 1 172 ? 9.482 6.268 -14.280 1.00 96.56 172 HIS A O 1
ATOM 1377 N N . ARG A 1 173 ? 9.528 8.422 -14.863 1.00 96.12 173 ARG A N 1
ATOM 1378 C CA . ARG A 1 173 ? 8.538 8.833 -13.842 1.00 96.12 173 ARG A CA 1
ATOM 1379 C C . ARG A 1 173 ? 7.202 8.098 -13.972 1.00 96.12 173 ARG A C 1
ATOM 1381 O O . ARG A 1 173 ? 6.571 7.755 -12.975 1.00 96.12 173 ARG A O 1
ATOM 1388 N N . ARG A 1 174 ? 6.743 7.868 -15.205 1.00 96.56 174 ARG A N 1
ATOM 1389 C CA . ARG A 1 174 ? 5.511 7.109 -15.476 1.00 96.56 174 ARG A CA 1
ATOM 1390 C C . ARG A 1 174 ? 5.662 5.639 -15.104 1.00 96.56 174 ARG A C 1
ATOM 1392 O O . ARG A 1 174 ? 4.747 5.081 -14.510 1.00 96.56 174 ARG A O 1
ATOM 1399 N N . PHE A 1 175 ? 6.817 5.047 -15.395 1.00 97.31 175 PHE A N 1
ATOM 1400 C CA . PHE A 1 175 ? 7.174 3.703 -14.961 1.00 97.31 175 PHE A CA 1
ATOM 1401 C C . PHE A 1 175 ? 7.167 3.594 -13.435 1.00 97.31 175 PHE A C 1
ATOM 1403 O O . PHE A 1 175 ? 6.560 2.668 -12.907 1.00 97.31 175 PHE A O 1
ATOM 1410 N N . SER A 1 176 ? 7.747 4.561 -12.717 1.00 97.44 176 SER A N 1
ATOM 1411 C CA . SER A 1 176 ? 7.741 4.574 -11.250 1.00 97.44 176 SER A CA 1
ATOM 1412 C C . SER A 1 176 ? 6.324 4.537 -10.672 1.00 97.44 176 SER A C 1
ATOM 1414 O O . SER A 1 176 ? 6.059 3.781 -9.731 1.00 97.44 176 SER A O 1
ATOM 1416 N N . LEU A 1 177 ? 5.400 5.319 -11.245 1.00 97.00 177 LEU A N 1
ATOM 1417 C CA . LEU A 1 177 ? 3.986 5.318 -10.860 1.00 97.00 177 LEU A CA 1
ATOM 1418 C C . LEU A 1 177 ? 3.313 3.978 -11.177 1.00 97.00 177 LEU A C 1
ATOM 1420 O O . LEU A 1 177 ? 2.667 3.407 -10.299 1.00 97.00 177 LEU A O 1
ATOM 1424 N N . ASP A 1 178 ? 3.500 3.462 -12.394 1.00 97.62 178 ASP A N 1
ATOM 1425 C CA . ASP A 1 178 ? 2.901 2.202 -12.847 1.00 97.62 178 ASP A CA 1
ATOM 1426 C C . ASP A 1 178 ? 3.354 1.016 -11.991 1.00 97.62 178 ASP A C 1
ATOM 1428 O O . ASP A 1 178 ? 2.525 0.263 -11.480 1.00 97.62 178 ASP A O 1
ATOM 1432 N N . LEU A 1 179 ? 4.666 0.899 -11.765 1.00 97.69 179 LEU A N 1
ATOM 1433 C CA . LEU A 1 179 ? 5.269 -0.166 -10.972 1.00 97.69 179 LEU A CA 1
ATOM 1434 C C . LEU A 1 179 ? 4.811 -0.091 -9.512 1.00 97.69 179 LEU A C 1
ATOM 1436 O O . LEU A 1 179 ? 4.431 -1.105 -8.928 1.00 97.69 179 LEU A O 1
ATOM 1440 N N . THR A 1 180 ? 4.786 1.108 -8.921 1.00 97.75 180 THR A N 1
ATOM 1441 C CA . THR A 1 180 ? 4.291 1.293 -7.547 1.00 97.75 180 THR A CA 1
ATOM 1442 C C . THR A 1 180 ? 2.810 0.929 -7.438 1.00 97.75 180 THR A C 1
ATOM 1444 O O . THR A 1 180 ? 2.402 0.282 -6.466 1.00 97.75 180 THR A O 1
ATOM 1447 N N . ASN A 1 181 ? 1.996 1.303 -8.430 1.00 96.81 181 ASN A N 1
ATOM 1448 C CA . ASN A 1 181 ? 0.583 0.939 -8.483 1.00 96.81 181 ASN A CA 1
ATOM 1449 C C . ASN A 1 181 ? 0.419 -0.582 -8.582 1.00 96.81 181 ASN A C 1
ATOM 1451 O O . ASN A 1 181 ? -0.259 -1.180 -7.747 1.00 96.81 181 ASN A O 1
ATOM 1455 N N . ARG A 1 182 ? 1.131 -1.228 -9.511 1.00 97.25 182 ARG A N 1
ATOM 1456 C CA . ARG A 1 182 ? 1.118 -2.684 -9.677 1.00 97.25 182 ARG A CA 1
ATOM 1457 C C . ARG A 1 182 ? 1.497 -3.403 -8.388 1.00 97.25 182 ARG A C 1
ATOM 1459 O O . ARG A 1 182 ? 0.730 -4.228 -7.899 1.00 97.25 182 ARG A O 1
ATOM 1466 N N . CYS A 1 183 ? 2.619 -3.029 -7.771 1.00 97.44 183 CYS A N 1
ATOM 1467 C CA . CYS A 1 183 ? 3.034 -3.588 -6.485 1.00 97.44 183 CYS A CA 1
ATOM 1468 C C . CYS A 1 183 ? 1.991 -3.359 -5.382 1.00 97.44 183 CYS A C 1
ATOM 1470 O O . CYS A 1 183 ? 1.889 -4.170 -4.463 1.00 97.44 183 CYS A O 1
ATOM 1472 N N . THR A 1 184 ? 1.216 -2.269 -5.453 1.00 96.06 184 THR A N 1
ATOM 1473 C CA . THR A 1 184 ? 0.128 -1.984 -4.506 1.00 96.06 184 THR A CA 1
ATOM 1474 C C . THR A 1 184 ? -1.003 -2.960 -4.611 1.00 96.06 184 THR A C 1
ATOM 1476 O O . THR A 1 184 ? -1.404 -3.526 -3.593 1.00 96.06 184 THR A O 1
ATOM 1479 N N . VAL A 1 185 ? -1.482 -3.175 -5.823 1.00 95.94 185 VAL A N 1
ATOM 1480 C CA . VAL A 1 185 ? -2.612 -4.061 -6.029 1.00 95.94 185 VAL A CA 1
ATOM 1481 C C . VAL A 1 185 ? -2.212 -5.511 -5.733 1.00 95.94 185 VAL A C 1
ATOM 1483 O O . VAL A 1 185 ? -2.902 -6.167 -4.957 1.00 95.94 185 VAL A O 1
ATOM 1486 N N . GLU A 1 186 ? -1.055 -5.970 -6.226 1.00 97.31 186 GLU A N 1
ATOM 1487 C CA . GLU A 1 186 ? -0.527 -7.320 -5.950 1.00 97.31 186 GLU A CA 1
ATOM 1488 C C . GLU A 1 186 ? -0.419 -7.606 -4.448 1.00 97.31 186 GLU A C 1
ATOM 1490 O O . GLU A 1 186 ? -0.904 -8.617 -3.943 1.00 97.31 186 GLU A O 1
ATOM 1495 N N . TYR A 1 187 ? 0.180 -6.678 -3.704 1.00 96.38 187 TYR A N 1
ATOM 1496 C CA . TYR A 1 187 ? 0.329 -6.795 -2.260 1.00 96.38 187 TYR A CA 1
ATOM 1497 C C . TYR A 1 187 ? -1.010 -6.831 -1.522 1.00 96.38 187 TYR A C 1
ATOM 1499 O O . TYR A 1 187 ? -1.168 -7.612 -0.588 1.00 96.38 187 TYR A O 1
ATOM 1507 N N . ASN A 1 188 ? -1.974 -5.996 -1.922 1.00 94.62 188 ASN A N 1
ATOM 1508 C CA . ASN A 1 188 ? -3.281 -5.950 -1.269 1.00 94.62 188 ASN A CA 1
ATOM 1509 C C . ASN A 1 188 ? -4.023 -7.285 -1.422 1.00 94.62 188 ASN A C 1
ATOM 1511 O O . ASN A 1 188 ? -4.661 -7.737 -0.472 1.00 94.62 188 ASN A O 1
ATOM 1515 N N . PHE A 1 189 ? -3.918 -7.934 -2.585 1.00 95.88 189 PHE A N 1
ATOM 1516 C CA . PHE A 1 189 ? -4.430 -9.293 -2.765 1.00 95.88 189 PHE A CA 1
ATOM 1517 C C . PHE A 1 189 ? -3.644 -10.311 -1.937 1.00 95.88 189 PHE A C 1
ATOM 1519 O O . PHE A 1 189 ? -4.250 -11.108 -1.221 1.00 95.88 189 PHE A O 1
ATOM 1526 N N . ALA A 1 190 ? -2.312 -10.236 -1.956 1.00 95.75 190 ALA A N 1
ATOM 1527 C CA . ALA A 1 190 ? -1.463 -11.159 -1.212 1.00 95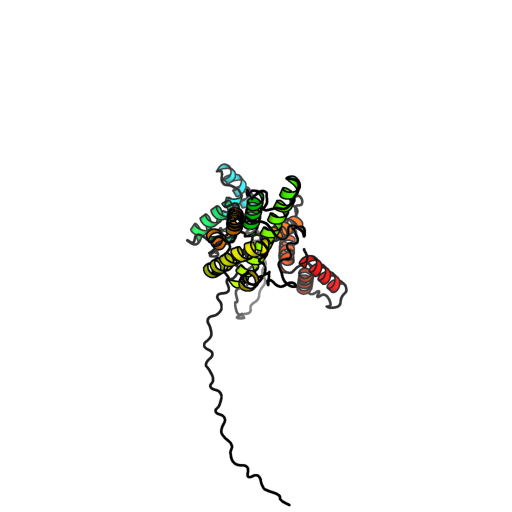.75 190 ALA A CA 1
ATOM 1528 C C . ALA A 1 190 ? -1.715 -11.119 0.303 1.00 95.75 190 ALA A C 1
ATOM 1530 O O . ALA A 1 190 ? -1.719 -12.163 0.948 1.00 95.75 190 ALA A O 1
ATOM 1531 N N . ILE A 1 191 ? -1.973 -9.942 0.880 1.00 94.31 191 ILE A N 1
ATOM 1532 C CA . ILE A 1 191 ? -2.330 -9.814 2.299 1.00 94.31 191 ILE A CA 1
ATOM 1533 C C . ILE A 1 191 ? -3.670 -10.465 2.612 1.00 94.31 191 ILE A C 1
ATOM 1535 O O . ILE A 1 191 ? -3.769 -11.194 3.602 1.00 94.31 191 ILE A O 1
ATOM 1539 N N . LYS A 1 192 ? -4.683 -10.228 1.771 1.00 93.06 192 LYS A N 1
ATOM 1540 C CA . LYS A 1 192 ? -6.007 -10.838 1.943 1.00 93.06 192 LYS A CA 1
ATOM 1541 C C . LYS A 1 192 ? -5.918 -12.363 1.917 1.00 93.06 192 LYS A C 1
ATOM 1543 O O . LYS A 1 192 ? -6.543 -13.014 2.745 1.00 93.06 192 LYS A O 1
ATOM 1548 N N . GLU A 1 193 ? -5.113 -12.926 1.016 1.00 93.75 193 GLU A N 1
ATOM 1549 C CA . GLU A 1 193 ? -4.908 -14.376 0.936 1.00 93.75 193 GLU A CA 1
ATOM 1550 C C . GLU A 1 193 ? -4.062 -14.921 2.101 1.00 93.75 193 GLU A C 1
ATOM 1552 O O . GLU A 1 193 ? -4.376 -15.964 2.681 1.00 93.75 193 GLU A O 1
ATOM 1557 N N . ALA A 1 194 ? -2.977 -14.232 2.463 1.00 93.12 194 ALA A N 1
ATOM 1558 C CA . ALA A 1 194 ? -2.054 -14.703 3.490 1.00 93.12 194 ALA A CA 1
ATOM 1559 C C . ALA A 1 194 ? -2.651 -14.640 4.905 1.00 93.12 194 ALA A C 1
ATOM 1561 O O . ALA A 1 194 ? -2.223 -15.417 5.762 1.00 93.12 194 ALA A O 1
ATOM 1562 N N . ALA A 1 195 ? -3.610 -13.737 5.154 1.00 91.00 195 ALA A N 1
ATOM 1563 C CA . ALA A 1 195 ? -4.285 -13.552 6.443 1.00 91.00 195 ALA A CA 1
ATOM 1564 C C . ALA A 1 195 ? -3.290 -13.466 7.622 1.00 91.00 195 ALA A C 1
ATOM 1566 O O . ALA A 1 195 ? -3.380 -14.207 8.600 1.00 91.00 195 ALA A O 1
ATOM 1567 N N . GLY A 1 196 ? -2.263 -12.618 7.483 1.00 88.38 196 GLY A N 1
ATOM 1568 C CA . GLY A 1 196 ? -1.221 -12.415 8.497 1.00 88.38 196 GLY A CA 1
ATOM 1569 C C . GLY A 1 196 ? -0.081 -13.446 8.510 1.00 88.38 196 GLY A C 1
ATOM 1570 O O . GLY A 1 196 ? 0.900 -13.251 9.229 1.00 88.38 196 GLY A O 1
ATOM 1571 N N . LYS A 1 197 ? -0.141 -14.522 7.708 1.00 94.12 197 LYS A N 1
ATOM 1572 C CA . LYS A 1 197 ? 0.911 -15.557 7.656 1.00 94.12 197 LYS A CA 1
ATOM 1573 C C . LYS A 1 197 ? 2.125 -15.080 6.852 1.00 94.12 197 LYS A C 1
ATOM 1575 O O . LYS A 1 197 ? 2.120 -15.123 5.621 1.00 94.12 197 LYS A O 1
ATOM 1580 N N . LEU A 1 198 ? 3.185 -14.677 7.558 1.00 94.75 198 LEU A N 1
ATOM 1581 C CA . LEU A 1 198 ? 4.384 -14.079 6.960 1.00 94.75 198 LEU A CA 1
ATOM 1582 C C . LEU A 1 198 ? 5.045 -14.966 5.897 1.00 94.75 198 LEU A C 1
ATOM 1584 O O . LEU A 1 198 ? 5.341 -14.475 4.813 1.00 94.75 198 LEU A O 1
ATOM 1588 N N . ASP A 1 199 ? 5.257 -16.257 6.159 1.00 96.06 199 ASP A N 1
ATOM 1589 C CA . ASP A 1 199 ? 5.981 -17.109 5.204 1.00 96.06 199 ASP A CA 1
ATOM 1590 C C . ASP A 1 199 ? 5.204 -17.337 3.905 1.00 96.06 199 ASP A C 1
ATOM 1592 O O . ASP A 1 199 ? 5.808 -17.370 2.833 1.00 96.06 199 ASP A O 1
ATOM 1596 N N . LYS A 1 200 ? 3.865 -17.396 3.974 1.00 95.19 200 LYS A N 1
ATOM 1597 C CA . LYS A 1 200 ? 3.019 -17.413 2.771 1.00 95.19 200 LYS A CA 1
ATOM 1598 C C . LYS A 1 200 ? 3.187 -16.127 1.968 1.00 95.19 200 LYS A C 1
ATOM 1600 O O . LYS A 1 200 ? 3.352 -16.180 0.754 1.00 95.19 200 LYS A O 1
ATOM 1605 N N . LEU A 1 201 ? 3.178 -14.985 2.656 1.00 95.19 201 LEU A N 1
ATOM 1606 C CA . LEU A 1 201 ? 3.315 -13.671 2.037 1.00 95.19 201 LEU A CA 1
ATOM 1607 C C . LEU A 1 201 ? 4.686 -13.501 1.364 1.00 95.19 201 LEU A C 1
ATOM 1609 O O . LEU A 1 201 ? 4.749 -13.066 0.218 1.00 95.19 201 LEU A O 1
ATOM 1613 N N . VAL A 1 202 ? 5.767 -13.891 2.050 1.00 95.94 202 VAL A N 1
ATOM 1614 C CA . VAL A 1 202 ? 7.146 -13.836 1.532 1.00 95.94 202 VAL A CA 1
ATOM 1615 C C . VAL A 1 202 ? 7.304 -14.730 0.308 1.00 95.94 202 VAL A C 1
ATOM 1617 O O . VAL A 1 202 ? 7.777 -14.258 -0.719 1.00 95.94 202 VAL A O 1
ATOM 1620 N N . ASN A 1 203 ? 6.885 -15.994 0.409 1.00 93.94 203 ASN A N 1
ATOM 1621 C CA . ASN A 1 203 ? 6.989 -16.958 -0.684 1.00 93.94 203 ASN A CA 1
ATOM 1622 C C . ASN A 1 203 ? 6.208 -16.475 -1.915 1.00 93.94 203 ASN A C 1
ATOM 1624 O O . ASN A 1 203 ? 6.725 -16.453 -3.027 1.00 93.94 203 ASN A O 1
ATOM 1628 N N . ARG A 1 204 ? 4.971 -16.010 -1.724 1.00 93.81 204 ARG A N 1
ATOM 1629 C CA . ARG A 1 204 ? 4.155 -15.577 -2.853 1.00 93.81 204 ARG A CA 1
ATOM 1630 C C . ARG A 1 204 ? 4.703 -14.314 -3.513 1.00 93.81 204 ARG A C 1
ATOM 1632 O O . ARG A 1 204 ? 4.805 -14.266 -4.735 1.00 93.81 204 ARG A O 1
ATOM 1639 N N . LEU A 1 205 ? 5.073 -13.302 -2.725 1.00 96.38 205 LEU A N 1
ATOM 1640 C CA . LEU A 1 205 ? 5.539 -12.026 -3.269 1.00 96.38 205 LEU A CA 1
ATOM 1641 C C . LEU A 1 205 ? 6.940 -12.100 -3.891 1.00 96.38 205 LEU A C 1
ATOM 1643 O O . LEU A 1 205 ? 7.235 -11.276 -4.756 1.00 96.38 205 LEU A O 1
ATOM 1647 N N . SER A 1 206 ? 7.774 -13.087 -3.533 1.00 94.19 206 SER A N 1
ATOM 1648 C CA . SER A 1 206 ? 9.041 -13.303 -4.242 1.00 94.19 206 SER A CA 1
ATOM 1649 C C . SER A 1 206 ? 8.818 -13.685 -5.705 1.00 94.19 206 SER A C 1
ATOM 1651 O O . SER A 1 206 ? 9.445 -13.090 -6.572 1.00 94.19 206 SER A O 1
ATOM 1653 N N . TYR A 1 207 ? 7.863 -14.576 -5.998 1.00 95.19 207 TYR A N 1
ATOM 1654 C CA . TYR A 1 207 ? 7.543 -14.947 -7.384 1.00 95.19 207 TYR A CA 1
ATOM 1655 C C . TYR A 1 207 ? 6.779 -13.852 -8.139 1.00 95.19 207 TYR A C 1
ATOM 1657 O O . TYR A 1 207 ? 6.908 -13.713 -9.354 1.00 95.19 207 TYR A O 1
ATOM 1665 N N . VAL A 1 208 ? 5.986 -13.044 -7.427 1.00 97.06 208 VAL A N 1
ATOM 1666 C CA . VAL A 1 208 ? 5.333 -11.869 -8.024 1.00 97.06 208 VAL A CA 1
ATOM 1667 C C . VAL A 1 208 ? 6.376 -10.872 -8.529 1.00 97.06 208 VAL A C 1
ATOM 1669 O O . VAL A 1 208 ? 6.194 -10.320 -9.609 1.00 97.06 208 VAL A O 1
ATOM 1672 N N . ALA A 1 209 ? 7.473 -10.656 -7.794 1.00 96.56 209 ALA A N 1
ATOM 1673 C CA . ALA A 1 209 ? 8.560 -9.787 -8.245 1.00 96.56 209 ALA A CA 1
ATOM 1674 C C . ALA A 1 209 ? 9.124 -10.239 -9.605 1.00 96.56 209 ALA A C 1
ATOM 1676 O O . ALA A 1 209 ? 9.270 -9.413 -10.505 1.00 96.56 209 ALA A O 1
ATOM 1677 N N . ASP A 1 210 ? 9.363 -11.542 -9.772 1.00 94.44 210 ASP A N 1
ATOM 1678 C CA . ASP A 1 210 ? 9.837 -12.127 -11.034 1.00 94.44 210 ASP A CA 1
ATOM 1679 C C . ASP A 1 210 ? 8.841 -11.901 -12.178 1.00 94.44 210 ASP A C 1
ATOM 1681 O O . ASP A 1 210 ? 9.195 -11.287 -13.182 1.00 94.44 210 ASP A O 1
ATOM 1685 N N . CYS A 1 211 ? 7.563 -12.270 -11.999 1.00 96.12 211 CYS A N 1
ATOM 1686 C CA . CYS A 1 211 ? 6.550 -12.038 -13.044 1.00 96.12 211 CYS A CA 1
ATOM 1687 C C . CYS A 1 211 ? 6.399 -10.551 -13.384 1.00 96.12 211 CYS A C 1
ATOM 1689 O O . CYS A 1 211 ? 6.104 -10.207 -14.530 1.00 96.12 211 CYS A O 1
ATOM 1691 N N . ILE A 1 212 ? 6.540 -9.641 -12.415 1.00 97.31 212 ILE A N 1
ATOM 1692 C CA . ILE A 1 212 ? 6.458 -8.210 -12.704 1.00 97.31 212 ILE A CA 1
ATOM 1693 C C . ILE A 1 212 ? 7.560 -7.813 -13.690 1.00 97.31 212 ILE A C 1
ATOM 1695 O O . ILE A 1 212 ? 7.237 -7.161 -14.686 1.00 97.31 212 ILE A O 1
ATOM 1699 N N . ILE A 1 213 ? 8.806 -8.227 -13.441 1.00 96.88 213 ILE A N 1
ATOM 1700 C CA . ILE A 1 213 ? 9.948 -7.960 -14.326 1.00 96.88 213 ILE A CA 1
ATOM 1701 C C . ILE A 1 213 ? 9.690 -8.560 -15.711 1.00 96.88 213 ILE A C 1
ATOM 1703 O O . ILE A 1 213 ? 9.647 -7.799 -16.678 1.00 96.88 213 ILE A O 1
ATOM 1707 N N . ASP A 1 214 ? 9.376 -9.858 -15.793 1.00 95.38 214 ASP A N 1
ATOM 1708 C CA . ASP A 1 214 ? 9.063 -10.549 -17.056 1.00 95.38 214 ASP A CA 1
ATOM 1709 C C . ASP A 1 214 ? 7.974 -9.823 -17.851 1.00 95.38 214 ASP A C 1
ATOM 1711 O O . ASP A 1 214 ? 8.048 -9.610 -19.060 1.00 95.38 214 ASP A O 1
ATOM 1715 N N . CYS A 1 215 ? 6.931 -9.384 -17.152 1.00 95.81 215 CYS A N 1
ATOM 1716 C CA . CYS A 1 215 ? 5.817 -8.695 -17.770 1.00 95.81 215 CYS A CA 1
ATOM 1717 C C . CYS A 1 215 ? 6.219 -7.324 -18.328 1.00 95.81 215 CYS A C 1
ATOM 1719 O O . CYS A 1 215 ? 5.696 -6.932 -19.374 1.00 95.81 215 CYS A O 1
ATOM 1721 N N . TYR A 1 216 ? 7.117 -6.578 -17.674 1.00 96.00 216 TYR A N 1
ATOM 1722 C CA . TYR A 1 216 ? 7.623 -5.309 -18.212 1.00 96.00 216 TYR A CA 1
ATOM 1723 C C . TYR A 1 216 ? 8.653 -5.500 -19.331 1.00 96.00 216 TYR A C 1
ATOM 1725 O O . TYR A 1 216 ? 8.716 -4.630 -20.196 1.00 96.00 216 TYR A O 1
ATOM 1733 N N . THR A 1 217 ? 9.382 -6.618 -19.377 1.00 94.31 217 THR A N 1
ATOM 1734 C CA . THR A 1 217 ? 10.323 -6.947 -20.469 1.00 94.31 217 THR A CA 1
ATOM 1735 C C . THR A 1 217 ? 9.653 -7.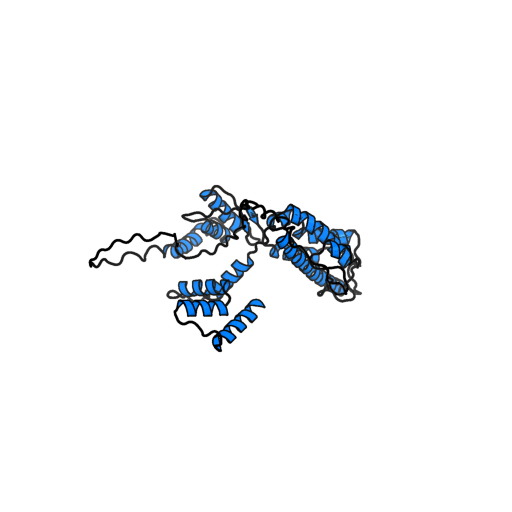580 -21.693 1.00 94.31 217 THR A C 1
ATOM 1737 O O . THR A 1 217 ? 10.321 -7.874 -22.678 1.00 94.31 217 THR A O 1
ATOM 1740 N N . GLY A 1 218 ? 8.326 -7.752 -21.667 1.00 90.94 218 GLY A N 1
ATOM 1741 C CA . GLY A 1 218 ? 7.536 -8.245 -22.803 1.00 90.94 218 GLY A CA 1
ATOM 1742 C C . GLY A 1 218 ? 7.195 -9.734 -22.741 1.00 90.94 218 GLY A C 1
ATOM 1743 O O . GLY A 1 218 ? 6.392 -10.205 -23.539 1.00 90.94 218 GLY A O 1
ATOM 1744 N N . HIS A 1 219 ? 7.695 -10.455 -21.740 1.00 91.19 219 HIS A N 1
ATOM 1745 C CA . HIS A 1 219 ? 7.441 -11.878 -21.506 1.00 91.19 219 HIS A CA 1
ATOM 1746 C C . HIS A 1 219 ? 6.184 -12.108 -20.648 1.00 91.19 219 HIS A C 1
ATOM 1748 O O . HIS A 1 219 ? 6.122 -13.003 -19.806 1.00 91.19 219 HIS A O 1
ATOM 1754 N N . CYS A 1 220 ? 5.159 -11.272 -20.836 1.00 91.19 220 CYS A N 1
ATOM 1755 C CA . CYS A 1 220 ? 3.868 -11.459 -20.180 1.00 91.19 220 CYS A CA 1
ATOM 1756 C C . CYS A 1 220 ? 3.202 -12.746 -20.696 1.00 91.19 220 CYS A C 1
ATOM 1758 O O . CYS A 1 220 ? 3.142 -12.965 -21.902 1.00 91.19 220 CYS A O 1
ATOM 1760 N N . GLY A 1 221 ? 2.675 -13.580 -19.798 1.00 90.69 221 GLY A N 1
ATOM 1761 C CA . GLY A 1 221 ? 2.086 -14.865 -20.174 1.00 90.69 221 GLY A CA 1
ATOM 1762 C C . GLY A 1 221 ? 2.014 -15.819 -18.990 1.00 90.69 221 GLY A C 1
ATOM 1763 O O . GLY A 1 221 ? 1.410 -15.497 -17.963 1.00 90.69 221 GLY A O 1
ATOM 1764 N N . ASP A 1 222 ? 2.659 -16.977 -19.121 1.00 91.38 222 ASP A N 1
ATOM 1765 C CA . ASP A 1 222 ? 2.581 -18.075 -18.152 1.00 91.38 222 ASP A CA 1
ATOM 1766 C C . ASP A 1 222 ? 3.089 -17.697 -16.757 1.00 91.38 222 ASP A C 1
ATOM 1768 O O . ASP A 1 222 ? 2.477 -18.084 -15.759 1.00 91.38 222 ASP A O 1
ATOM 1772 N N . THR A 1 223 ? 4.149 -16.888 -16.657 1.00 92.62 223 THR A N 1
ATOM 1773 C CA . THR A 1 223 ? 4.692 -16.461 -15.356 1.00 92.62 223 THR A CA 1
ATOM 1774 C C . THR A 1 223 ? 3.682 -15.621 -14.586 1.00 92.62 223 THR A C 1
ATOM 1776 O O . THR A 1 223 ? 3.449 -15.850 -13.398 1.00 92.62 223 THR A O 1
ATOM 1779 N N . CYS A 1 224 ? 2.987 -14.709 -15.260 1.00 95.38 224 CYS A N 1
ATOM 1780 C CA . CYS A 1 224 ? 1.942 -13.932 -14.610 1.00 95.38 224 CYS A CA 1
ATOM 1781 C C . CYS A 1 224 ? 0.662 -14.727 -14.371 1.00 95.38 224 CYS A C 1
ATOM 1783 O O . CYS A 1 224 ? 0.089 -14.599 -13.293 1.00 95.38 224 CYS A O 1
ATOM 1785 N N . ARG A 1 225 ? 0.296 -15.653 -15.262 1.00 94.19 225 ARG A N 1
ATOM 1786 C CA . ARG A 1 225 ? -0.790 -16.607 -15.000 1.00 94.19 225 ARG A CA 1
ATOM 1787 C C . ARG A 1 225 ? -0.556 -17.431 -13.730 1.00 94.19 225 ARG A C 1
ATOM 1789 O O . ARG A 1 225 ? -1.503 -17.682 -12.988 1.00 94.19 225 ARG A O 1
ATOM 1796 N N . ALA A 1 226 ? 0.685 -17.844 -13.476 1.00 92.75 226 ALA A N 1
ATOM 1797 C CA . ALA A 1 226 ? 1.049 -18.639 -12.307 1.00 92.75 226 ALA A CA 1
ATOM 1798 C C . ALA A 1 226 ? 1.149 -17.803 -11.016 1.00 92.75 226 ALA A C 1
ATOM 1800 O O . ALA A 1 226 ? 0.707 -18.233 -9.940 1.00 92.75 226 ALA A O 1
ATOM 1801 N N . TYR A 1 227 ? 1.737 -16.605 -11.100 1.00 95.44 227 TYR A N 1
ATOM 1802 C CA . TYR A 1 227 ? 2.196 -15.885 -9.909 1.00 95.44 227 TYR A CA 1
ATOM 1803 C C . TYR A 1 227 ? 1.492 -14.555 -9.632 1.00 95.44 227 TYR A C 1
ATOM 1805 O O . TYR A 1 227 ? 1.358 -14.200 -8.462 1.00 95.44 227 TYR A O 1
ATOM 1813 N N . SER A 1 228 ? 1.000 -13.841 -10.644 1.00 96.00 228 SER A N 1
ATOM 1814 C CA . SER A 1 228 ? 0.327 -12.553 -10.441 1.00 96.00 228 SER A CA 1
ATOM 1815 C C . SER A 1 228 ? -1.106 -12.733 -9.946 1.00 96.00 228 SER A C 1
ATOM 1817 O O . SER A 1 228 ? -1.837 -13.634 -10.364 1.00 96.00 228 SER A O 1
ATOM 1819 N N . TYR A 1 229 ? -1.541 -11.831 -9.072 1.00 95.25 229 TYR A N 1
ATOM 1820 C CA . TYR A 1 229 ? -2.938 -11.737 -8.670 1.00 95.25 229 TYR A CA 1
ATOM 1821 C C . TYR A 1 229 ? -3.797 -11.028 -9.715 1.00 95.25 229 TYR A C 1
ATOM 1823 O O . TYR A 1 229 ? -4.959 -11.396 -9.899 1.00 95.25 229 TYR A O 1
ATOM 1831 N N . ILE A 1 230 ? -3.219 -10.048 -10.412 1.00 94.75 230 ILE A N 1
ATOM 1832 C CA . ILE A 1 230 ? -3.950 -9.074 -11.236 1.00 94.75 230 ILE A CA 1
ATOM 1833 C C . ILE A 1 230 ? -3.661 -9.134 -12.733 1.00 94.75 230 ILE A C 1
ATOM 1835 O O . ILE A 1 230 ? -4.319 -8.446 -13.500 1.00 94.75 230 ILE A O 1
ATOM 1839 N N . CYS A 1 231 ? -2.674 -9.912 -13.163 1.00 95.19 231 CYS A N 1
ATOM 1840 C CA . CYS A 1 231 ? -2.331 -10.088 -14.566 1.00 95.19 231 CYS A CA 1
ATOM 1841 C C . CYS A 1 231 ? -2.422 -11.574 -14.905 1.00 95.19 231 CYS A C 1
ATOM 1843 O O . CYS A 1 231 ? -1.594 -12.358 -14.449 1.00 95.19 231 CYS A O 1
ATOM 1845 N N . LYS A 1 232 ? -3.401 -11.983 -15.715 1.00 91.75 232 LYS A N 1
ATOM 1846 C CA . LYS A 1 232 ? -3.576 -13.394 -16.107 1.00 91.75 232 LYS A CA 1
ATOM 1847 C C . LYS A 1 232 ? -2.715 -13.809 -17.298 1.00 91.75 232 LYS A C 1
ATOM 1849 O O . LYS A 1 232 ? -2.707 -14.984 -17.667 1.00 91.75 232 LYS A O 1
ATOM 1854 N N . GLY A 1 233 ? -1.978 -12.865 -17.886 1.00 88.50 233 GLY A N 1
ATOM 1855 C CA . GLY A 1 233 ? -1.118 -13.128 -19.039 1.00 88.50 233 GLY A CA 1
ATOM 1856 C C . GLY A 1 233 ? -1.909 -13.491 -20.297 1.00 88.50 233 GLY A C 1
ATOM 1857 O O . GLY A 1 233 ? -1.446 -14.289 -21.106 1.00 88.50 233 GLY A O 1
ATOM 1858 N N . THR A 1 234 ? -3.126 -12.961 -20.432 1.00 88.50 234 THR A N 1
ATOM 1859 C CA . THR A 1 234 ? -4.010 -13.147 -21.593 1.00 88.50 234 THR A CA 1
ATOM 1860 C C . THR A 1 234 ? -4.355 -11.797 -22.210 1.00 88.50 234 THR A C 1
ATOM 1862 O O . THR A 1 234 ? -4.404 -10.803 -21.490 1.00 88.50 234 THR A O 1
ATOM 1865 N N . GLU A 1 235 ? -4.667 -11.751 -23.507 1.00 80.69 235 GLU A N 1
ATOM 1866 C CA . GLU A 1 235 ? -4.974 -10.499 -24.228 1.00 80.69 235 GLU A CA 1
ATOM 1867 C C . GLU A 1 235 ? -6.127 -9.688 -23.616 1.00 80.69 235 GLU A C 1
ATOM 1869 O O . GLU A 1 235 ? -6.122 -8.464 -23.685 1.00 80.69 235 GLU A O 1
ATOM 1874 N N . SER A 1 236 ? -7.099 -10.349 -22.984 1.00 83.06 236 SER A N 1
ATOM 1875 C CA . SER A 1 236 ? -8.248 -9.693 -22.350 1.00 83.06 236 SER A CA 1
ATOM 1876 C C . SER A 1 236 ? -8.032 -9.308 -20.883 1.00 83.06 236 SER A C 1
ATOM 1878 O O . SER A 1 236 ? -8.851 -8.582 -20.330 1.00 83.06 236 SER A O 1
ATOM 1880 N N . ASP A 1 237 ? -6.989 -9.830 -20.232 1.00 86.75 237 ASP A N 1
ATOM 1881 C CA . ASP A 1 237 ? -6.797 -9.721 -18.777 1.00 86.75 237 ASP A CA 1
ATOM 1882 C C . ASP A 1 237 ? -5.300 -9.694 -18.434 1.00 86.75 237 ASP A C 1
ATOM 1884 O O . ASP A 1 237 ? -4.719 -10.601 -17.827 1.00 86.75 237 ASP A O 1
ATOM 1888 N N . PHE A 1 238 ? -4.635 -8.654 -18.932 1.00 90.75 238 PHE A N 1
ATOM 1889 C CA . PHE A 1 238 ? -3.240 -8.353 -18.643 1.00 90.75 238 PHE A CA 1
ATOM 1890 C C . PHE A 1 238 ? -3.127 -7.006 -17.933 1.00 90.75 238 PHE A C 1
ATOM 1892 O O . PHE A 1 238 ? -3.997 -6.141 -18.026 1.00 90.75 238 PHE A O 1
ATOM 1899 N N . TRP A 1 239 ? -2.006 -6.800 -17.245 1.00 94.56 239 TRP A N 1
ATOM 1900 C CA . TRP A 1 239 ? -1.698 -5.506 -16.652 1.00 94.56 239 TRP A CA 1
ATOM 1901 C C . TRP A 1 239 ? -1.503 -4.444 -17.745 1.00 94.56 239 TRP A C 1
ATOM 1903 O O . TRP A 1 239 ? -0.485 -4.443 -18.439 1.00 94.56 239 TRP A O 1
ATOM 1913 N N . GLY A 1 240 ? -2.468 -3.529 -17.882 1.00 90.81 240 GLY A N 1
ATOM 1914 C CA . GLY A 1 240 ? -2.551 -2.568 -18.990 1.00 90.81 240 GLY A CA 1
ATOM 1915 C C . GLY A 1 240 ? -1.444 -1.509 -19.054 1.00 90.81 240 GLY A C 1
ATOM 1916 O O . GLY A 1 240 ? -1.302 -0.844 -20.083 1.00 90.81 240 GLY A O 1
ATOM 1917 N N . LYS A 1 241 ? -0.642 -1.362 -17.988 1.00 93.69 241 LYS A N 1
ATOM 1918 C CA . LYS A 1 241 ? 0.447 -0.372 -17.879 1.00 93.69 241 LYS A CA 1
ATOM 1919 C C . LYS A 1 241 ? -0.021 1.046 -18.228 1.00 93.69 241 LYS A C 1
ATOM 1921 O O . LYS A 1 241 ? 0.568 1.720 -19.074 1.00 93.69 241 LYS A O 1
ATOM 1926 N N . GLU A 1 242 ? -1.140 1.470 -17.644 1.00 89.94 242 GLU A N 1
ATOM 1927 C CA . GLU A 1 242 ? -1.895 2.663 -18.057 1.00 89.94 242 GLU A CA 1
ATOM 1928 C C . GLU A 1 242 ? -1.096 3.967 -17.964 1.00 89.94 242 GLU A C 1
ATOM 1930 O O . GLU A 1 242 ? -1.334 4.900 -18.732 1.00 89.94 242 GLU A O 1
ATOM 1935 N N . PHE A 1 243 ? -0.118 4.044 -17.057 1.00 93.38 243 PHE A N 1
ATOM 1936 C CA . PHE A 1 243 ? 0.717 5.238 -16.934 1.00 93.38 243 PHE A CA 1
ATOM 1937 C C . PHE A 1 243 ? 1.763 5.334 -18.055 1.00 93.38 243 PHE A C 1
ATOM 1939 O O . PHE A 1 243 ? 2.212 6.438 -18.388 1.00 93.38 243 PHE A O 1
ATOM 1946 N N . LEU A 1 244 ? 2.155 4.204 -18.653 1.00 93.88 244 LEU A N 1
ATOM 1947 C CA . LEU A 1 244 ? 3.153 4.143 -19.717 1.00 93.88 244 LEU A CA 1
ATOM 1948 C C . LEU A 1 244 ? 2.525 4.418 -21.091 1.00 93.88 244 LEU A C 1
ATOM 1950 O O . LEU A 1 244 ? 1.432 3.935 -21.391 1.00 93.88 244 LEU A O 1
ATOM 1954 N N . PRO A 1 245 ? 3.204 5.189 -21.964 1.00 92.44 245 PRO A N 1
ATOM 1955 C CA . PRO A 1 245 ? 2.768 5.312 -23.348 1.00 92.44 245 PRO A CA 1
ATOM 1956 C C . PRO A 1 245 ? 2.918 3.967 -24.072 1.00 92.44 245 PRO A C 1
ATOM 1958 O O . PRO A 1 245 ? 3.786 3.171 -23.727 1.00 92.44 245 PRO A O 1
ATOM 1961 N N . GLU A 1 246 ? 2.105 3.737 -25.102 1.00 90.44 246 GLU A N 1
ATOM 1962 C CA . GLU A 1 246 ? 2.004 2.444 -25.795 1.00 90.44 246 GLU A CA 1
ATOM 1963 C C . GLU A 1 246 ? 3.356 1.890 -26.276 1.00 90.44 246 GLU A C 1
ATOM 1965 O O . GLU A 1 246 ? 3.678 0.738 -25.998 1.00 90.44 246 GLU A O 1
ATOM 1970 N N . HIS A 1 247 ? 4.195 2.737 -26.881 1.00 89.06 247 HIS A N 1
ATOM 1971 C CA . HIS A 1 247 ? 5.535 2.367 -27.356 1.00 89.06 247 HIS A CA 1
ATOM 1972 C C . HIS A 1 247 ? 6.532 2.012 -26.237 1.00 89.06 247 HIS A C 1
ATOM 1974 O O . HIS A 1 247 ? 7.548 1.391 -26.516 1.00 89.06 247 HIS A O 1
ATOM 1980 N N . ALA A 1 248 ? 6.255 2.384 -24.983 1.00 90.62 248 ALA A N 1
ATOM 1981 C CA . ALA A 1 248 ? 7.118 2.114 -23.830 1.00 90.62 248 ALA A CA 1
ATOM 1982 C C . ALA A 1 248 ? 6.485 1.122 -22.839 1.00 90.62 248 ALA A C 1
ATOM 1984 O O . ALA A 1 248 ? 6.896 1.045 -21.682 1.00 90.62 248 ALA A O 1
ATOM 1985 N N . ARG A 1 249 ? 5.461 0.365 -23.261 1.00 92.38 249 ARG A N 1
ATOM 1986 C CA . ARG A 1 249 ? 4.870 -0.709 -22.442 1.00 92.38 249 ARG A CA 1
ATOM 1987 C C . ARG A 1 249 ? 5.770 -1.942 -22.346 1.00 92.38 249 ARG A C 1
ATOM 1989 O O . ARG A 1 249 ? 5.546 -2.775 -21.468 1.00 92.38 249 ARG A O 1
ATOM 1996 N N . CYS A 1 250 ? 6.758 -2.060 -23.224 1.00 93.19 250 CYS A N 1
ATOM 1997 C CA . CYS A 1 250 ? 7.831 -3.043 -23.155 1.00 93.19 250 CYS A CA 1
ATOM 1998 C C . CYS A 1 250 ? 9.143 -2.292 -22.920 1.00 93.19 250 CYS A C 1
ATOM 2000 O O . CYS A 1 250 ? 9.450 -1.361 -23.663 1.00 93.19 250 CYS A O 1
ATOM 2002 N N . LEU A 1 251 ? 9.872 -2.654 -21.869 1.00 94.06 251 LEU A N 1
ATOM 2003 C CA . LEU A 1 251 ? 11.108 -1.995 -21.454 1.00 94.06 251 LEU A CA 1
ATOM 2004 C C . LEU A 1 251 ? 12.312 -2.868 -21.802 1.00 94.06 251 LEU A C 1
ATOM 2006 O O . LEU A 1 251 ? 12.250 -4.090 -21.678 1.00 94.06 251 LEU A O 1
ATOM 2010 N N . TYR A 1 252 ? 13.414 -2.233 -22.193 1.00 92.94 252 TYR A N 1
ATOM 2011 C CA . TYR A 1 252 ? 14.658 -2.918 -22.546 1.00 92.94 252 TYR A CA 1
ATOM 2012 C C . TYR A 1 252 ? 15.597 -2.961 -21.339 1.00 92.94 252 TYR A C 1
ATOM 2014 O O . TYR A 1 252 ? 16.517 -2.156 -21.226 1.00 92.94 252 TYR A O 1
ATOM 2022 N N . MET A 1 253 ? 15.330 -3.863 -20.398 1.00 95.69 253 MET A N 1
ATOM 2023 C CA . MET A 1 253 ? 16.120 -3.970 -19.169 1.00 95.69 253 MET A CA 1
ATOM 2024 C C . MET A 1 253 ? 17.427 -4.738 -19.408 1.00 95.69 253 MET A C 1
ATOM 2026 O O . MET A 1 253 ? 17.429 -5.777 -20.064 1.00 95.69 253 MET A O 1
ATOM 2030 N N . THR A 1 254 ? 18.536 -4.242 -18.860 1.00 96.75 254 THR A N 1
ATOM 2031 C CA . THR A 1 254 ? 19.722 -5.075 -18.598 1.00 96.75 254 THR A CA 1
ATOM 2032 C C . THR A 1 254 ? 19.530 -5.943 -17.363 1.00 96.75 254 THR A C 1
ATOM 2034 O O . THR A 1 254 ? 18.665 -5.663 -16.538 1.00 96.75 254 THR A O 1
ATOM 2037 N N . GLU A 1 255 ? 20.420 -6.915 -17.160 1.00 96.38 255 GLU A N 1
ATOM 2038 C CA . GLU A 1 255 ? 20.518 -7.651 -15.892 1.00 96.38 255 GLU A CA 1
ATOM 2039 C C . GLU A 1 255 ? 20.678 -6.710 -14.678 1.00 96.38 255 GLU A C 1
ATOM 2041 O O . GLU A 1 255 ? 20.070 -6.931 -13.627 1.00 96.38 255 GLU A O 1
ATOM 2046 N N . ASP A 1 256 ? 21.439 -5.618 -14.825 1.00 97.31 256 ASP A N 1
ATOM 2047 C CA . ASP A 1 256 ? 21.600 -4.606 -13.775 1.00 97.31 256 ASP A CA 1
ATOM 2048 C C . ASP A 1 256 ? 20.298 -3.826 -13.523 1.00 97.31 256 ASP A C 1
ATOM 2050 O O . ASP A 1 256 ? 19.935 -3.581 -12.368 1.00 97.31 256 ASP A O 1
ATOM 2054 N N . ASP A 1 257 ? 19.553 -3.478 -14.577 1.00 97.75 257 ASP A N 1
ATOM 2055 C CA . ASP A 1 257 ? 18.249 -2.818 -14.454 1.00 97.75 257 ASP A CA 1
ATOM 2056 C C . ASP A 1 257 ? 17.229 -3.730 -13.772 1.00 97.75 257 ASP A C 1
ATOM 2058 O O . ASP A 1 257 ? 16.524 -3.291 -12.863 1.00 97.75 257 ASP A O 1
ATOM 2062 N N . GLU A 1 258 ? 17.168 -5.007 -14.155 1.00 97.38 258 GLU 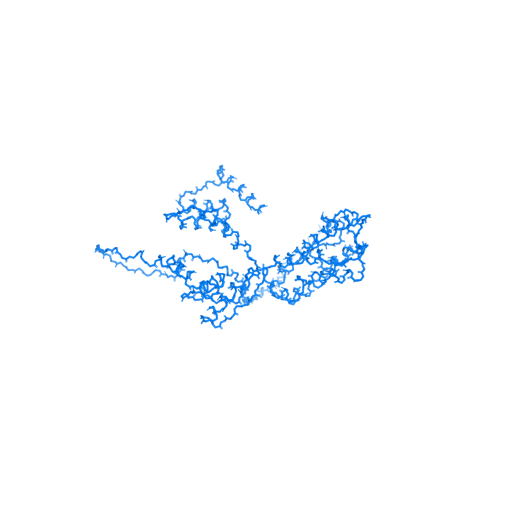A N 1
ATOM 2063 C CA . GLU A 1 258 ? 16.286 -5.993 -13.528 1.00 97.38 258 GLU A CA 1
ATOM 2064 C C . GLU A 1 258 ? 16.579 -6.126 -12.033 1.00 97.38 258 GLU A C 1
ATOM 2066 O O . GLU A 1 258 ? 15.661 -6.143 -11.203 1.00 97.38 258 GLU A O 1
ATOM 2071 N N . LYS A 1 259 ? 17.864 -6.151 -11.665 1.00 97.25 259 LYS A N 1
ATOM 2072 C CA . LYS A 1 259 ? 18.292 -6.159 -10.268 1.00 97.25 259 LYS A CA 1
ATOM 2073 C C . LYS A 1 259 ? 17.860 -4.884 -9.537 1.00 97.25 259 LYS A C 1
ATOM 2075 O O . LYS A 1 259 ? 17.315 -4.980 -8.438 1.00 97.25 259 LYS A O 1
ATOM 2080 N N . LEU A 1 260 ? 18.022 -3.705 -10.140 1.00 97.56 260 LEU A N 1
ATOM 2081 C CA . LEU A 1 260 ? 17.567 -2.437 -9.556 1.00 97.56 260 LEU A CA 1
ATOM 2082 C C . LEU A 1 260 ? 16.041 -2.387 -9.384 1.00 97.56 260 LEU A C 1
ATOM 2084 O O . LEU A 1 260 ? 15.548 -1.939 -8.343 1.00 97.56 260 LEU A O 1
ATOM 2088 N N . VAL A 1 261 ? 15.279 -2.868 -10.371 1.00 97.62 261 VAL A N 1
ATOM 2089 C CA . VAL A 1 261 ? 13.814 -2.974 -10.296 1.00 97.62 261 VAL A CA 1
ATOM 2090 C C . VAL A 1 261 ? 13.417 -3.912 -9.156 1.00 97.62 261 VAL A C 1
ATOM 2092 O O . VAL A 1 261 ? 12.556 -3.566 -8.341 1.00 97.62 261 VAL A O 1
ATOM 2095 N N . ARG A 1 262 ? 14.084 -5.063 -9.032 1.00 97.56 262 ARG A N 1
ATOM 2096 C CA . ARG A 1 262 ? 13.882 -6.017 -7.936 1.00 97.56 262 ARG A CA 1
ATOM 2097 C C . ARG A 1 262 ? 14.177 -5.411 -6.571 1.00 97.56 262 ARG A C 1
ATOM 2099 O O . ARG A 1 262 ? 13.358 -5.543 -5.662 1.00 97.56 262 ARG A O 1
ATOM 2106 N N . ASP A 1 263 ? 15.296 -4.711 -6.426 1.00 96.88 263 ASP A N 1
ATOM 2107 C CA . ASP A 1 263 ? 15.668 -4.032 -5.184 1.00 96.88 263 ASP A CA 1
ATOM 2108 C C . ASP A 1 263 ? 14.628 -2.971 -4.798 1.00 96.88 263 ASP A C 1
ATOM 2110 O O . ASP A 1 263 ? 14.208 -2.893 -3.638 1.00 96.88 263 ASP A O 1
ATOM 2114 N N . CYS A 1 264 ? 14.113 -2.225 -5.780 1.00 97.44 264 CYS A N 1
ATOM 2115 C CA . CYS A 1 264 ? 13.018 -1.285 -5.565 1.00 97.44 264 CYS A CA 1
ATOM 2116 C C . CYS A 1 264 ? 11.726 -1.987 -5.117 1.00 97.44 264 CYS A C 1
ATOM 2118 O O . CYS A 1 264 ? 11.064 -1.515 -4.193 1.00 97.44 264 CYS A O 1
ATOM 2120 N N . MET A 1 265 ? 11.356 -3.125 -5.714 1.00 97.38 265 MET A N 1
ATOM 2121 C CA . MET A 1 265 ? 10.192 -3.911 -5.276 1.00 97.38 265 MET A CA 1
ATOM 2122 C C . MET A 1 265 ? 10.372 -4.492 -3.871 1.00 97.38 265 MET A C 1
ATOM 2124 O O . MET A 1 265 ? 9.426 -4.505 -3.079 1.00 97.38 265 MET A O 1
ATOM 2128 N N . ASN A 1 266 ? 11.591 -4.892 -3.509 1.00 95.94 266 ASN A N 1
ATOM 2129 C CA . ASN A 1 266 ? 11.925 -5.432 -2.191 1.00 95.94 266 ASN A CA 1
ATOM 2130 C C . ASN A 1 266 ? 11.778 -4.410 -1.050 1.00 95.94 266 ASN A C 1
ATOM 2132 O O . ASN A 1 266 ? 11.655 -4.802 0.114 1.00 95.94 266 ASN A O 1
ATOM 2136 N N . ILE A 1 267 ? 11.662 -3.112 -1.349 1.00 94.94 267 ILE A N 1
ATOM 2137 C CA . ILE A 1 267 ? 11.219 -2.110 -0.364 1.00 94.94 267 ILE A CA 1
ATOM 2138 C C . ILE A 1 267 ? 9.830 -2.462 0.192 1.00 94.94 267 ILE A C 1
ATOM 2140 O O . ILE A 1 267 ? 9.555 -2.194 1.361 1.00 94.94 267 ILE A O 1
ATOM 2144 N N . ARG A 1 268 ? 8.973 -3.122 -0.594 1.00 93.00 268 ARG A N 1
ATOM 2145 C CA . ARG A 1 268 ? 7.698 -3.682 -0.122 1.00 93.00 268 ARG A CA 1
ATOM 2146 C C . ARG A 1 268 ? 7.739 -5.175 0.109 1.00 93.00 268 ARG A C 1
ATOM 2148 O O . ARG A 1 268 ? 7.273 -5.628 1.145 1.00 93.00 268 ARG A O 1
ATOM 2155 N N . PHE A 1 269 ? 8.238 -5.922 -0.867 1.00 95.69 269 PHE A N 1
ATOM 2156 C CA . PHE A 1 269 ? 8.148 -7.381 -0.886 1.00 95.69 269 PHE A CA 1
ATOM 2157 C C . PHE A 1 269 ? 9.250 -8.055 -0.061 1.00 95.69 269 PHE A C 1
ATOM 2159 O O . PHE A 1 269 ? 9.197 -9.254 0.188 1.00 95.69 269 PHE A O 1
ATOM 2166 N N . GLY A 1 270 ? 10.236 -7.296 0.418 1.00 95.50 270 GLY A N 1
ATOM 2167 C CA . GLY A 1 270 ? 11.291 -7.824 1.270 1.00 95.50 270 GLY A CA 1
ATOM 2168 C C . GLY A 1 270 ? 10.751 -8.261 2.632 1.00 95.50 270 GLY A C 1
ATOM 2169 O O . GLY A 1 270 ? 9.989 -7.533 3.273 1.00 95.50 270 GLY A O 1
ATOM 2170 N N . ARG A 1 271 ? 11.215 -9.422 3.116 1.00 95.81 271 ARG A N 1
ATOM 2171 C CA . ARG A 1 271 ? 10.780 -10.050 4.381 1.00 95.81 271 ARG A CA 1
ATOM 2172 C C . ARG A 1 271 ? 10.680 -9.064 5.550 1.00 95.81 271 ARG A C 1
ATOM 2174 O O . ARG A 1 271 ? 9.659 -9.040 6.222 1.00 95.81 271 ARG A O 1
ATOM 2181 N N . LYS A 1 272 ? 11.691 -8.210 5.749 1.00 93.50 272 LYS A N 1
ATOM 2182 C CA . LYS A 1 272 ? 11.728 -7.210 6.835 1.00 93.50 272 LYS A CA 1
ATOM 2183 C C . LYS A 1 272 ? 10.549 -6.229 6.805 1.00 93.50 272 LYS A C 1
ATOM 2185 O O . LYS A 1 272 ? 10.072 -5.802 7.853 1.00 93.50 272 LYS A O 1
ATOM 2190 N N . ASN A 1 273 ? 10.109 -5.817 5.618 1.00 93.38 273 ASN A N 1
ATOM 2191 C CA . ASN A 1 273 ? 8.986 -4.892 5.473 1.00 93.38 273 ASN A CA 1
ATOM 2192 C C . ASN A 1 273 ? 7.647 -5.638 5.467 1.00 93.38 273 ASN A C 1
ATOM 2194 O O . ASN A 1 273 ? 6.672 -5.132 6.019 1.00 93.38 273 ASN A O 1
ATOM 2198 N N . LEU A 1 274 ? 7.607 -6.857 4.925 1.00 95.31 274 LEU A N 1
ATOM 2199 C CA . LEU A 1 274 ? 6.431 -7.721 5.016 1.00 95.31 274 LEU A CA 1
ATOM 2200 C C . LEU A 1 274 ? 6.103 -8.095 6.457 1.00 95.31 274 LEU A C 1
ATOM 2202 O O . LEU A 1 274 ? 4.942 -8.036 6.835 1.00 95.31 274 LEU A O 1
ATOM 2206 N N . GLU A 1 275 ? 7.103 -8.385 7.286 1.00 94.38 275 GLU A N 1
ATOM 2207 C CA . GLU A 1 275 ? 6.920 -8.641 8.716 1.00 94.38 275 GLU A CA 1
ATOM 2208 C C . GLU A 1 275 ? 6.138 -7.502 9.375 1.00 94.38 275 GLU A C 1
ATOM 2210 O O . GLU A 1 275 ? 5.074 -7.730 9.939 1.00 94.38 275 GLU A O 1
ATOM 2215 N N . LYS A 1 276 ? 6.569 -6.257 9.165 1.00 92.44 276 LYS A N 1
ATOM 2216 C CA . LYS A 1 276 ? 5.935 -5.069 9.757 1.00 92.44 276 LYS A CA 1
ATOM 2217 C C . LYS A 1 276 ? 4.589 -4.695 9.158 1.00 92.44 276 LYS A C 1
ATOM 2219 O O . LYS A 1 276 ? 3.949 -3.777 9.659 1.00 92.44 276 LYS A O 1
ATOM 2224 N N . THR A 1 277 ? 4.183 -5.326 8.064 1.00 93.44 277 THR A N 1
ATOM 2225 C CA . THR A 1 277 ? 2.974 -4.936 7.335 1.00 93.44 277 THR A CA 1
ATOM 2226 C C . THR A 1 277 ? 2.033 -6.101 7.037 1.00 93.44 277 THR A C 1
ATOM 2228 O O . THR A 1 277 ? 1.014 -5.907 6.387 1.00 93.44 277 THR A O 1
ATOM 2231 N N . ARG A 1 278 ? 2.325 -7.301 7.556 1.00 93.88 278 ARG A N 1
ATOM 2232 C CA . ARG A 1 278 ? 1.612 -8.560 7.268 1.00 93.88 278 ARG A CA 1
ATOM 2233 C C . ARG A 1 278 ? 0.114 -8.542 7.565 1.00 93.88 278 ARG A C 1
ATOM 2235 O O . ARG A 1 278 ? -0.620 -9.331 6.979 1.00 93.88 278 ARG A O 1
ATOM 2242 N N . PHE A 1 279 ? -0.331 -7.660 8.456 1.00 91.12 279 PHE A N 1
ATOM 2243 C CA . PHE A 1 279 ? -1.740 -7.511 8.819 1.00 91.12 279 PHE A CA 1
ATOM 2244 C C . PHE A 1 279 ? -2.491 -6.488 7.957 1.00 91.12 279 PHE A C 1
ATOM 2246 O O . PHE A 1 279 ? -3.698 -6.360 8.091 1.00 91.12 279 PHE A O 1
ATOM 2253 N N . GLY A 1 280 ? -1.807 -5.752 7.072 1.00 89.12 280 GLY A N 1
ATOM 2254 C CA . GLY A 1 280 ? -2.448 -4.771 6.188 1.00 89.12 280 GLY A CA 1
ATOM 2255 C C . GLY A 1 280 ? -3.060 -3.566 6.908 1.00 89.12 280 GLY A C 1
ATOM 2256 O O . GLY A 1 280 ? -3.799 -2.796 6.295 1.00 89.12 280 GLY A O 1
ATOM 2257 N N . THR A 1 281 ? -2.749 -3.381 8.189 1.00 89.38 281 THR A N 1
ATOM 2258 C CA . THR A 1 281 ? -3.245 -2.281 9.012 1.00 89.38 281 THR A CA 1
ATOM 2259 C C . THR A 1 281 ? -2.723 -0.939 8.499 1.00 89.38 281 THR A C 1
ATOM 2261 O O . THR A 1 281 ? -1.589 -0.810 8.033 1.00 89.38 281 THR A O 1
ATOM 2264 N N . SER A 1 282 ? -3.558 0.099 8.557 1.00 86.38 282 SER A N 1
ATOM 2265 C CA . SER A 1 282 ? -3.200 1.429 8.057 1.00 86.38 282 SER A CA 1
ATOM 2266 C C . SER A 1 282 ? -3.787 2.539 8.921 1.00 86.38 282 SER A C 1
ATOM 2268 O O . SER A 1 282 ? -4.818 2.358 9.564 1.00 86.38 282 SER A O 1
ATOM 2270 N N . THR A 1 283 ? -3.170 3.721 8.880 1.00 84.94 283 THR A N 1
ATOM 2271 C CA . THR A 1 283 ? -3.645 4.916 9.601 1.00 84.94 283 THR A CA 1
ATOM 2272 C C . THR A 1 283 ? -4.772 5.647 8.866 1.00 84.94 283 THR A C 1
ATOM 2274 O O . THR A 1 283 ? -5.258 6.667 9.346 1.00 84.94 283 THR A O 1
ATOM 2277 N N . GLN A 1 284 ? -5.221 5.150 7.705 1.00 82.38 284 GLN A N 1
ATOM 2278 C CA . GLN A 1 284 ? -6.137 5.885 6.824 1.00 82.38 284 GLN A CA 1
ATOM 2279 C C . GLN A 1 284 ? -7.489 6.167 7.471 1.00 82.38 284 GLN A C 1
ATOM 2281 O O . GLN A 1 284 ? -8.001 7.277 7.339 1.00 82.38 284 GLN A O 1
ATOM 2286 N N . LYS A 1 285 ? -8.050 5.176 8.176 1.00 78.94 285 LYS A N 1
ATOM 2287 C CA . LYS A 1 285 ? -9.308 5.341 8.911 1.00 78.94 285 LYS A CA 1
ATOM 2288 C C . LYS A 1 285 ? -9.146 6.392 10.008 1.00 78.94 285 LYS A C 1
ATOM 2290 O O . LYS A 1 285 ? -9.920 7.338 10.040 1.00 78.94 285 LYS A O 1
ATOM 2295 N N . CYS A 1 286 ? -8.084 6.310 10.813 1.00 82.31 286 CYS A N 1
ATOM 2296 C CA . CYS A 1 286 ? -7.785 7.301 11.851 1.00 82.31 286 CYS A CA 1
ATOM 2297 C C . CYS A 1 286 ? -7.637 8.719 11.271 1.00 82.31 286 CYS A C 1
ATOM 2299 O O . CYS A 1 286 ? -8.224 9.669 11.784 1.00 82.31 286 CYS A O 1
ATOM 2301 N N . GLU A 1 287 ? -6.909 8.877 10.162 1.00 82.50 287 GLU A N 1
ATOM 2302 C CA . GLU A 1 287 ? -6.777 10.164 9.471 1.00 82.50 287 GLU A CA 1
ATOM 2303 C C . GLU A 1 287 ? -8.115 10.680 8.928 1.00 82.50 287 GLU A C 1
ATOM 2305 O O . GLU A 1 287 ? -8.411 11.871 9.041 1.00 82.50 287 GLU A O 1
ATOM 2310 N N . ALA A 1 288 ? -8.924 9.809 8.317 1.00 82.62 288 ALA A N 1
ATOM 2311 C CA . ALA A 1 288 ? -10.247 10.163 7.815 1.00 82.62 288 ALA A CA 1
ATOM 2312 C C . ALA A 1 288 ? -11.166 10.606 8.958 1.00 82.62 288 ALA A C 1
ATOM 2314 O O . ALA A 1 288 ? -11.840 11.632 8.836 1.00 82.62 288 ALA A O 1
ATOM 2315 N N . THR A 1 289 ? -11.114 9.909 10.092 1.00 85.25 289 THR A N 1
ATOM 2316 C CA . THR A 1 289 ? -11.852 10.259 11.303 1.00 85.25 289 THR A CA 1
ATOM 2317 C C . THR A 1 289 ? -11.415 11.605 11.861 1.00 85.25 289 THR A C 1
ATOM 2319 O O . THR A 1 289 ? -12.251 12.490 12.045 1.00 85.25 289 THR A O 1
ATOM 2322 N N . ASN A 1 290 ? -10.110 11.835 12.003 1.00 85.62 290 ASN A N 1
ATOM 2323 C CA . ASN A 1 290 ? -9.570 13.118 12.454 1.00 85.62 290 ASN A CA 1
ATOM 2324 C C . ASN A 1 290 ? -9.941 14.267 11.506 1.00 85.62 290 ASN A C 1
ATOM 2326 O O . ASN A 1 290 ? -10.301 15.359 11.954 1.00 85.62 290 ASN A O 1
ATOM 2330 N N . ARG A 1 291 ? -9.909 14.044 10.186 1.00 87.19 291 ARG A N 1
ATOM 2331 C CA . ARG A 1 291 ? -10.403 15.021 9.199 1.00 87.19 291 ARG A CA 1
ATOM 2332 C C . ARG A 1 291 ? -11.898 15.283 9.370 1.00 87.19 291 ARG A C 1
ATOM 2334 O O . ARG A 1 291 ? -12.319 16.437 9.326 1.00 87.19 291 ARG A O 1
ATOM 2341 N N . GLY A 1 292 ? -12.690 14.240 9.605 1.00 88.50 292 GLY A N 1
ATOM 2342 C CA . GLY A 1 292 ? -14.114 14.348 9.900 1.00 88.50 292 GLY A CA 1
ATOM 2343 C C . GLY A 1 292 ? -14.378 15.197 11.140 1.00 88.50 292 GLY A C 1
ATOM 2344 O O . GLY A 1 292 ? -15.181 16.130 11.073 1.00 88.50 292 GLY A O 1
ATOM 2345 N N . TYR A 1 293 ? -13.662 14.936 12.235 1.00 89.62 293 TYR A N 1
ATOM 2346 C CA . TYR A 1 293 ? -13.761 15.716 13.465 1.00 89.62 293 TYR A CA 1
ATOM 2347 C C . TYR A 1 293 ? -13.388 17.174 13.244 1.00 89.62 293 TYR A C 1
ATOM 2349 O O . TYR A 1 293 ? -14.203 18.029 13.572 1.00 89.62 293 TYR A O 1
ATOM 2357 N N . ASN A 1 294 ? -12.264 17.466 12.588 1.00 88.19 294 ASN A N 1
ATOM 2358 C CA . ASN A 1 294 ? -11.864 18.841 12.272 1.00 88.19 294 ASN A CA 1
ATOM 2359 C C . ASN A 1 294 ? -12.879 19.562 11.369 1.00 88.19 294 ASN A C 1
ATOM 2361 O O . ASN A 1 294 ? -13.155 20.740 11.568 1.00 88.19 294 ASN A O 1
ATOM 2365 N N . LYS A 1 295 ? -13.487 18.865 10.400 1.00 88.94 295 LYS A N 1
ATOM 2366 C CA . LYS A 1 295 ? -14.558 19.435 9.566 1.00 88.94 295 LYS A CA 1
ATOM 2367 C C . LYS A 1 295 ? -15.815 19.720 10.387 1.00 88.94 295 LYS A C 1
ATOM 2369 O O . LYS A 1 295 ? -16.496 20.717 10.167 1.00 88.94 295 LYS A O 1
ATOM 2374 N N . SER A 1 296 ? -16.149 18.823 11.312 1.00 88.56 296 SER A N 1
ATOM 2375 C CA . SER A 1 296 ? -17.313 18.969 12.181 1.00 88.56 296 SER A CA 1
ATOM 2376 C C . SER A 1 296 ? -17.092 19.966 13.311 1.00 88.56 296 SER A C 1
ATOM 2378 O O . SER A 1 296 ? -18.064 20.542 13.766 1.00 88.56 296 SER A O 1
ATOM 2380 N N . ASN A 1 297 ? -15.864 20.192 13.760 1.00 88.88 297 ASN A N 1
ATOM 2381 C CA . ASN A 1 297 ? -15.505 21.094 14.846 1.00 88.88 297 ASN A CA 1
ATOM 2382 C C . ASN A 1 297 ? -14.209 21.820 14.447 1.00 88.88 297 ASN A C 1
ATOM 2384 O O . ASN A 1 297 ? -13.122 21.390 14.837 1.00 88.88 297 ASN A O 1
ATOM 2388 N N . PRO A 1 298 ? -14.315 22.873 13.616 1.00 86.88 298 PRO A N 1
ATOM 2389 C CA . PRO A 1 298 ? -13.166 23.656 13.186 1.00 86.88 298 PRO A CA 1
ATOM 2390 C C . PRO A 1 298 ? -12.446 24.305 14.371 1.00 86.88 298 PRO A C 1
ATOM 2392 O O . PRO A 1 298 ? -13.074 24.699 15.352 1.00 86.88 298 PRO A O 1
ATOM 2395 N N . LYS A 1 299 ? -11.118 24.421 14.278 1.00 84.06 299 LYS A N 1
ATOM 2396 C CA . LYS A 1 299 ? -10.260 24.916 15.372 1.00 84.06 299 LYS A CA 1
ATOM 2397 C C . LYS A 1 299 ? -10.518 26.383 15.738 1.00 84.06 299 LYS A C 1
ATOM 2399 O O . LYS A 1 299 ? -10.170 26.811 16.830 1.00 84.06 299 LYS A O 1
ATOM 2404 N N . ASP A 1 300 ? -11.096 27.141 14.817 1.00 86.69 300 ASP A N 1
ATOM 2405 C CA . ASP A 1 300 ? -11.438 28.556 14.930 1.00 86.69 300 ASP A CA 1
ATOM 2406 C C . ASP A 1 300 ? -12.815 28.802 15.568 1.00 86.69 300 ASP A C 1
ATOM 2408 O O . ASP A 1 300 ? -13.153 29.950 15.855 1.00 86.69 300 ASP A O 1
ATOM 2412 N N . ILE A 1 301 ? -13.608 27.751 15.821 1.00 84.25 301 ILE A N 1
ATOM 2413 C CA . ILE A 1 301 ? -14.959 27.883 16.373 1.00 84.25 301 ILE A CA 1
ATOM 2414 C C . ILE A 1 301 ? -15.145 26.989 17.599 1.00 84.25 301 ILE A C 1
ATOM 2416 O O . ILE A 1 301 ? -15.103 25.762 17.529 1.00 84.25 301 ILE A O 1
ATOM 2420 N N . THR A 1 302 ? -15.464 27.612 18.732 1.00 83.88 302 THR A N 1
ATOM 2421 C CA . THR A 1 302 ? -15.732 26.895 19.981 1.00 83.88 302 THR A CA 1
ATOM 2422 C C . THR A 1 302 ? -17.198 26.467 20.077 1.00 83.88 302 THR A C 1
ATOM 2424 O O . THR A 1 302 ? -18.106 27.296 20.102 1.00 83.88 302 THR A O 1
ATOM 2427 N N . TYR A 1 303 ? -17.439 25.163 20.223 1.00 82.50 303 TYR A N 1
ATOM 2428 C CA . TYR A 1 303 ? -18.778 24.566 20.317 1.00 82.50 303 TYR A CA 1
ATOM 2429 C C . TYR A 1 303 ? -19.099 24.005 21.711 1.00 82.50 303 TYR A C 1
ATOM 2431 O O . TYR A 1 303 ? -19.456 22.846 21.851 1.00 82.50 303 TYR A O 1
ATOM 2439 N N . GLN A 1 304 ? -19.018 24.806 22.776 1.00 82.69 304 GLN A N 1
ATOM 2440 C CA . GLN A 1 304 ? -19.109 24.290 24.158 1.00 82.69 304 GLN A CA 1
ATOM 2441 C C . GLN A 1 304 ? -20.359 23.436 24.450 1.00 82.69 304 GLN A C 1
ATOM 2443 O O . GLN A 1 304 ? -20.255 22.387 25.077 1.00 82.69 304 GLN A O 1
ATOM 2448 N N . ARG A 1 305 ? -21.543 23.856 23.977 1.00 86.00 305 ARG A N 1
ATOM 2449 C CA . ARG A 1 305 ? -22.809 23.164 24.288 1.00 86.00 305 ARG A CA 1
ATOM 2450 C C . ARG A 1 305 ? -23.028 21.888 23.473 1.00 86.00 305 ARG A C 1
ATOM 2452 O O . ARG A 1 305 ? -23.672 20.965 23.951 1.00 86.00 305 ARG A O 1
ATOM 2459 N N . ASN A 1 306 ? -22.573 21.857 22.221 1.00 89.12 306 ASN A N 1
ATOM 2460 C CA . ASN A 1 306 ? -22.894 20.792 21.265 1.00 89.12 306 ASN A CA 1
ATOM 2461 C C . ASN A 1 306 ? -21.670 20.027 20.749 1.00 89.12 306 ASN A C 1
ATOM 2463 O O . ASN A 1 306 ? -21.842 19.143 19.915 1.00 89.12 306 ASN A O 1
ATOM 2467 N N . PHE A 1 307 ? -20.465 20.313 21.246 1.00 88.25 307 PHE A N 1
ATOM 2468 C CA . PHE A 1 307 ? -19.244 19.610 20.857 1.00 88.25 307 PHE A CA 1
ATOM 2469 C C . PHE A 1 307 ? -19.370 18.084 21.000 1.00 88.25 307 PHE A C 1
ATOM 2471 O O . PHE A 1 307 ? -19.163 17.411 19.988 1.00 88.25 307 PHE A O 1
ATOM 2478 N N . PRO A 1 308 ? -19.816 17.518 22.148 1.00 88.38 308 PRO A N 1
ATOM 2479 C CA . PRO A 1 308 ? -19.954 16.065 22.276 1.00 88.38 308 PRO A CA 1
ATOM 2480 C C . PRO A 1 308 ? -20.895 15.480 21.218 1.00 88.38 308 PRO A C 1
ATOM 2482 O O . PRO A 1 308 ? -20.531 14.563 20.486 1.00 88.38 308 PRO A O 1
ATOM 2485 N N . ALA A 1 309 ? -22.076 16.081 21.044 1.00 88.94 309 ALA A N 1
ATOM 2486 C CA . ALA A 1 309 ? -23.054 15.632 20.055 1.00 88.94 309 ALA A CA 1
ATOM 2487 C C . ALA A 1 309 ? -22.507 15.685 18.617 1.00 88.94 309 ALA A C 1
ATOM 2489 O O . ALA A 1 309 ? -22.781 14.792 17.816 1.00 88.94 309 ALA A O 1
ATOM 2490 N N . ARG A 1 310 ? -21.710 16.706 18.273 1.00 90.44 310 ARG A N 1
ATOM 2491 C CA . ARG A 1 310 ? -21.083 16.829 16.947 1.00 90.44 310 ARG A CA 1
ATOM 2492 C C . ARG A 1 310 ? -20.011 15.771 16.717 1.00 90.44 310 ARG A C 1
ATOM 2494 O O . ARG A 1 310 ? -19.962 15.218 15.617 1.00 90.44 310 ARG A O 1
ATOM 2501 N N . ILE A 1 311 ? -19.189 15.485 17.727 1.00 90.00 311 ILE A N 1
ATOM 2502 C CA . ILE A 1 311 ? -18.170 14.430 17.671 1.00 90.00 311 ILE A CA 1
ATOM 2503 C C . ILE A 1 311 ? -18.840 13.067 17.483 1.00 90.00 311 ILE A C 1
ATOM 2505 O O . ILE A 1 311 ? -18.581 12.414 16.474 1.00 90.00 311 ILE A O 1
ATOM 2509 N N . HIS A 1 312 ? -19.792 12.694 18.344 1.00 90.06 312 HIS A N 1
ATOM 2510 C CA . HIS A 1 312 ? -20.512 11.419 18.228 1.00 90.06 312 HIS A CA 1
ATOM 2511 C C . HIS A 1 312 ? -21.277 11.289 16.911 1.00 90.06 312 HIS A C 1
ATOM 2513 O O . HIS A 1 312 ? -21.208 10.261 16.240 1.00 90.06 312 HIS A O 1
ATOM 2519 N N . SER A 1 313 ? -21.962 12.355 16.484 1.00 90.31 313 SER A N 1
ATOM 2520 C CA . SER A 1 313 ? -22.674 12.359 15.204 1.00 90.31 313 SER A CA 1
ATOM 2521 C C . SER A 1 313 ? -21.724 12.147 14.023 1.00 90.31 313 SER A C 1
ATOM 2523 O O . SER A 1 313 ? -22.094 11.471 13.062 1.00 90.31 313 SER A O 1
ATOM 2525 N N . THR A 1 314 ? -20.507 12.689 14.101 1.00 91.31 314 THR A N 1
ATOM 2526 C CA . THR A 1 314 ? -19.476 12.542 13.070 1.00 91.31 314 THR A CA 1
ATOM 2527 C C . THR A 1 314 ? -18.867 11.148 13.065 1.00 91.31 314 THR A C 1
ATOM 2529 O O . THR A 1 314 ? -18.765 10.572 11.985 1.00 91.31 314 THR A O 1
ATOM 2532 N N . ALA A 1 315 ? -18.536 10.591 14.233 1.00 90.44 315 ALA A N 1
ATOM 2533 C CA . ALA A 1 315 ? -18.052 9.216 14.374 1.00 90.44 315 ALA A CA 1
ATOM 2534 C C . ALA A 1 315 ? -19.055 8.224 13.769 1.00 90.44 315 ALA A C 1
ATOM 2536 O O . ALA A 1 315 ? -18.729 7.469 12.856 1.00 90.44 315 ALA A O 1
ATOM 2537 N N . HIS A 1 316 ? -20.325 8.344 14.168 1.00 91.19 316 HIS A N 1
ATOM 2538 C CA . HIS A 1 316 ? -21.410 7.529 13.630 1.00 91.19 316 HIS A CA 1
ATOM 2539 C C . HIS A 1 316 ? -21.516 7.643 12.102 1.00 91.19 316 HIS A C 1
ATOM 2541 O O . HIS A 1 316 ? -21.731 6.643 11.424 1.00 91.19 316 HIS A O 1
ATOM 2547 N N . ARG A 1 317 ? -21.345 8.853 11.551 1.00 90.31 317 ARG A N 1
ATOM 2548 C CA . ARG A 1 317 ? -21.394 9.108 10.103 1.00 90.31 317 ARG A CA 1
ATOM 2549 C C . ARG A 1 317 ? -20.238 8.463 9.339 1.00 90.31 317 ARG A C 1
ATOM 2551 O O . ARG A 1 317 ? -20.433 8.026 8.215 1.00 90.31 317 ARG A O 1
ATOM 2558 N N . ILE A 1 318 ? -19.036 8.457 9.907 1.00 88.00 318 ILE A N 1
ATOM 2559 C CA . ILE A 1 318 ? -17.864 7.838 9.272 1.00 88.00 318 ILE A CA 1
ATOM 2560 C C . ILE A 1 318 ? -18.018 6.314 9.248 1.00 88.00 318 ILE A C 1
ATOM 2562 O O . ILE A 1 318 ? -17.677 5.689 8.250 1.00 88.00 318 ILE A O 1
ATOM 2566 N N . ASN A 1 319 ? -18.587 5.737 10.310 1.00 87.81 319 ASN A N 1
ATOM 2567 C CA . ASN A 1 319 ? -18.766 4.290 10.431 1.00 87.81 319 ASN A CA 1
ATOM 2568 C C . ASN A 1 319 ? -19.947 3.748 9.600 1.00 87.81 319 ASN A C 1
ATOM 2570 O O . ASN A 1 319 ? -19.858 2.632 9.101 1.00 87.81 319 ASN A O 1
ATOM 2574 N N . HIS A 1 320 ? -21.013 4.535 9.409 1.00 88.94 320 HIS A N 1
ATOM 2575 C CA . HIS A 1 320 ? -22.262 4.106 8.750 1.00 88.94 320 HIS A CA 1
ATOM 2576 C C . HIS A 1 320 ? -22.581 4.875 7.462 1.00 88.94 320 HIS A C 1
ATOM 2578 O O . HIS A 1 320 ? -23.736 4.930 7.063 1.00 88.94 320 HIS A O 1
ATOM 2584 N N . ARG A 1 321 ? -21.596 5.550 6.855 1.00 89.69 321 ARG A N 1
ATOM 2585 C CA . ARG A 1 321 ? -21.789 6.465 5.710 1.00 89.69 321 ARG A CA 1
ATOM 2586 C C . ARG A 1 321 ? -22.774 7.629 6.015 1.00 89.69 321 ARG A C 1
ATOM 2588 O O . ARG A 1 321 ? -23.450 7.650 7.047 1.00 89.69 321 ARG A O 1
ATOM 2595 N N . PRO A 1 322 ? -22.814 8.702 5.204 1.00 89.06 322 PRO A N 1
ATOM 2596 C CA . PRO A 1 322 ? -23.682 9.854 5.469 1.00 89.06 322 PRO A CA 1
ATOM 2597 C C . PRO A 1 322 ? -25.186 9.560 5.486 1.00 89.06 322 PRO A C 1
ATOM 2599 O O . PRO A 1 322 ? -25.881 10.006 6.404 1.00 89.06 322 PRO A O 1
ATOM 2602 N N . GLY A 1 323 ? -25.666 8.831 4.485 1.00 92.38 323 GLY A N 1
ATOM 2603 C CA . GLY A 1 323 ? -27.065 8.528 4.241 1.00 92.38 323 GLY A CA 1
ATOM 2604 C C . GLY A 1 323 ? -27.619 7.529 5.242 1.00 92.38 323 GLY A C 1
ATOM 2605 O O . GLY A 1 323 ? -28.544 7.857 5.988 1.00 92.38 323 GLY A O 1
ATOM 2606 N N . GLU A 1 324 ? -27.017 6.346 5.324 1.00 93.31 324 GLU A N 1
ATOM 2607 C CA . GLU A 1 324 ? -27.372 5.321 6.309 1.00 93.31 324 GLU A CA 1
ATOM 2608 C C . GLU A 1 324 ? -27.250 5.851 7.750 1.00 93.31 324 GLU A C 1
ATOM 2610 O O . GLU A 1 324 ? -28.172 5.668 8.550 1.00 93.31 324 GLU A O 1
ATOM 2615 N N . SER A 1 325 ? -26.228 6.656 8.074 1.00 93.44 325 SER A N 1
ATOM 2616 C CA . SER A 1 325 ? -26.179 7.325 9.380 1.00 93.44 325 SER A CA 1
ATOM 2617 C C . SER A 1 325 ? -27.388 8.221 9.661 1.00 93.44 325 SER A C 1
ATOM 2619 O O . SER A 1 325 ? -27.753 8.358 10.831 1.00 93.44 325 SER A O 1
ATOM 2621 N N . ALA A 1 326 ? -27.939 8.910 8.663 1.00 92.69 326 ALA A N 1
ATOM 2622 C CA . ALA A 1 326 ? -29.098 9.775 8.858 1.00 92.69 326 ALA A CA 1
ATOM 2623 C C . ALA A 1 326 ? -30.370 8.947 9.079 1.00 92.69 326 ALA A C 1
ATOM 2625 O O . ALA A 1 326 ? -31.152 9.274 9.971 1.00 92.69 326 ALA A O 1
ATOM 2626 N N . VAL A 1 327 ? -30.532 7.849 8.333 1.00 93.81 327 VAL A N 1
ATOM 2627 C CA . VAL A 1 327 ? -31.650 6.906 8.496 1.00 93.81 327 VAL A CA 1
ATOM 2628 C C . VAL A 1 327 ? -31.666 6.323 9.908 1.00 93.81 327 VAL A C 1
ATOM 2630 O O . VAL A 1 327 ? -32.664 6.477 10.610 1.00 93.81 327 VAL A O 1
ATOM 2633 N N . LEU A 1 328 ? -30.541 5.766 10.368 1.00 94.25 328 LEU A N 1
ATOM 2634 C CA . LEU A 1 328 ? -30.425 5.157 11.699 1.00 94.25 328 LEU A CA 1
ATOM 2635 C C . LEU A 1 328 ? -30.703 6.160 12.829 1.00 94.25 328 LEU A C 1
ATOM 2637 O O . LEU A 1 328 ? -31.361 5.840 13.817 1.00 94.25 328 LEU A O 1
ATOM 2641 N N . LYS A 1 329 ? -30.255 7.414 12.679 1.00 93.50 329 LYS A N 1
ATOM 2642 C CA . LYS A 1 329 ? -30.551 8.483 13.650 1.00 93.50 329 LYS A CA 1
ATOM 2643 C C . LYS A 1 329 ? -32.038 8.838 13.675 1.00 93.50 329 LYS A C 1
ATOM 2645 O O . LYS A 1 329 ? -32.590 9.047 14.750 1.00 93.50 329 LYS A O 1
ATOM 2650 N N . CYS A 1 330 ? -32.686 8.915 12.515 1.00 92.75 330 CYS A N 1
ATOM 2651 C CA . CYS A 1 330 ? -34.125 9.156 12.410 1.00 92.75 330 CYS A CA 1
ATOM 2652 C C . CYS A 1 330 ? -34.939 8.028 13.062 1.00 92.75 330 CYS A C 1
ATOM 2654 O O . CYS A 1 330 ? -35.866 8.305 13.824 1.00 92.75 330 CYS A O 1
ATOM 2656 N N . GLU A 1 331 ? -34.553 6.773 12.833 1.00 93.50 331 GLU A N 1
ATOM 2657 C CA . GLU A 1 331 ? -35.153 5.605 13.486 1.00 93.50 331 GLU A CA 1
ATOM 2658 C C . GLU A 1 331 ? -34.987 5.653 15.009 1.00 93.50 331 GLU A C 1
ATOM 2660 O O . GLU A 1 331 ? -35.972 5.516 15.734 1.00 93.50 331 GLU A O 1
ATOM 2665 N N . ALA A 1 332 ? -33.780 5.948 15.503 1.00 92.06 332 ALA A N 1
ATOM 2666 C CA . ALA A 1 332 ? -33.504 6.072 16.936 1.00 92.06 332 ALA A CA 1
ATOM 2667 C C . ALA A 1 332 ? -34.299 7.204 17.617 1.00 92.06 332 ALA A C 1
ATOM 2669 O O . ALA A 1 332 ? -34.596 7.129 18.808 1.00 92.06 332 ALA A O 1
ATOM 2670 N N . LEU A 1 333 ? -34.672 8.247 16.867 1.00 93.44 333 LEU A N 1
ATOM 2671 C CA . LEU A 1 333 ? -35.523 9.343 17.340 1.00 93.44 333 LEU A CA 1
ATOM 2672 C C . LEU A 1 333 ? -37.028 9.026 17.263 1.00 93.44 333 LEU A C 1
ATOM 2674 O O . LEU A 1 333 ? -37.844 9.882 17.603 1.00 93.44 333 LEU A O 1
ATOM 2678 N N . GLY A 1 334 ? -37.412 7.828 16.811 1.00 94.81 334 GLY A N 1
ATOM 2679 C CA . GLY A 1 334 ? -38.811 7.442 16.626 1.00 94.81 334 GLY A CA 1
ATOM 2680 C C . GLY A 1 334 ? -39.473 8.094 15.409 1.00 94.81 334 GLY A C 1
ATOM 2681 O O . GLY A 1 334 ? -40.699 8.138 15.328 1.00 94.81 334 GLY A O 1
ATOM 2682 N N . VAL A 1 335 ? -38.678 8.600 14.459 1.00 94.38 335 VAL A N 1
ATOM 2683 C CA . VAL A 1 335 ? -39.148 9.238 13.219 1.00 94.38 335 VAL A CA 1
ATOM 2684 C C . VAL A 1 335 ? -38.583 8.483 12.007 1.00 94.38 335 VAL A C 1
ATOM 2686 O O . VAL A 1 335 ? -37.787 9.042 11.250 1.00 94.38 335 VAL A O 1
ATOM 2689 N N . PRO A 1 336 ? -38.939 7.198 11.813 1.00 92.19 336 PRO A N 1
ATOM 2690 C CA . PRO A 1 336 ? -38.408 6.404 10.713 1.00 92.19 336 PRO A CA 1
ATOM 2691 C C . PRO A 1 336 ? -38.808 7.005 9.362 1.00 92.19 336 PRO A C 1
ATOM 2693 O O . PRO A 1 336 ? -39.945 7.437 9.150 1.00 92.19 336 PRO A O 1
ATOM 2696 N N . LEU A 1 337 ? -37.865 7.017 8.423 1.00 91.31 337 LEU A N 1
ATOM 2697 C CA . LEU A 1 337 ? -38.118 7.476 7.062 1.00 91.31 337 LEU A CA 1
ATOM 2698 C C . LEU A 1 337 ? -38.793 6.361 6.254 1.00 91.31 337 LEU A C 1
ATOM 2700 O O . LEU A 1 337 ? -38.380 5.206 6.297 1.00 91.31 337 LEU A O 1
ATOM 2704 N N . SER A 1 338 ? -39.823 6.703 5.476 1.00 90.62 338 SER A N 1
ATOM 2705 C CA . SER A 1 338 ? -40.498 5.711 4.632 1.00 90.62 338 SER A CA 1
ATOM 2706 C C . SER A 1 338 ? -39.544 5.188 3.537 1.00 90.62 338 SER A C 1
ATOM 2708 O O . SER A 1 338 ? -38.933 6.017 2.849 1.00 90.62 338 SER A O 1
ATOM 2710 N N . PRO A 1 339 ? -39.446 3.857 3.315 1.00 85.00 339 PRO A N 1
ATOM 2711 C CA . PRO A 1 339 ? -38.469 3.237 2.407 1.00 85.00 339 PRO A CA 1
ATOM 2712 C C . PRO A 1 339 ? -38.464 3.752 0.960 1.00 85.00 339 PRO A C 1
ATOM 2714 O O . PRO A 1 339 ? -37.427 3.710 0.303 1.00 85.00 339 PRO A O 1
ATOM 2717 N N . ASN A 1 340 ? -39.600 4.267 0.476 1.00 89.25 340 ASN A N 1
ATOM 2718 C CA . ASN A 1 340 ? -39.773 4.784 -0.891 1.00 89.25 340 ASN A CA 1
ATOM 2719 C C . ASN A 1 340 ? -39.944 6.310 -0.933 1.00 89.25 340 ASN A C 1
ATOM 2721 O O . ASN A 1 340 ? -40.456 6.877 -1.898 1.00 89.25 340 ASN A O 1
ATOM 2725 N N . SER A 1 341 ? -39.579 6.995 0.147 1.00 91.62 341 SER A N 1
ATOM 2726 C CA . SER A 1 341 ? -39.678 8.445 0.209 1.00 91.62 341 SER A CA 1
ATOM 2727 C C . SER A 1 341 ? -38.539 9.113 -0.564 1.00 91.62 341 SER A C 1
ATOM 2729 O O . SER A 1 341 ? -37.417 8.608 -0.646 1.00 91.62 341 SER A O 1
ATOM 2731 N N . ARG A 1 342 ? -38.814 10.304 -1.107 1.00 93.19 342 ARG A N 1
ATOM 2732 C CA . ARG A 1 342 ? -37.804 11.129 -1.786 1.00 93.19 342 ARG A CA 1
ATOM 2733 C C . ARG A 1 342 ? -36.533 11.355 -0.935 1.00 93.19 342 ARG A C 1
ATOM 2735 O O . ARG A 1 342 ? -35.453 11.250 -1.513 1.00 93.19 342 ARG A O 1
ATOM 2742 N N . PRO A 1 343 ? -36.612 11.605 0.391 1.00 91.50 343 PRO A N 1
ATOM 2743 C CA . PRO A 1 343 ? -35.429 11.687 1.249 1.00 91.50 343 PRO A CA 1
ATOM 2744 C C . PRO A 1 343 ? -34.559 10.423 1.243 1.00 91.50 343 PRO A C 1
ATOM 2746 O O . PRO A 1 343 ? -33.347 10.545 1.117 1.00 91.50 343 PRO A O 1
ATOM 2749 N N . ILE A 1 344 ? -35.140 9.216 1.295 1.00 92.62 344 ILE A N 1
ATOM 2750 C CA . ILE A 1 344 ? -34.360 7.964 1.256 1.00 92.62 344 ILE A CA 1
ATOM 2751 C C . ILE A 1 344 ? -33.587 7.822 -0.058 1.00 92.62 344 ILE A C 1
ATOM 2753 O O . ILE A 1 344 ? -32.418 7.448 -0.043 1.00 92.62 344 ILE A O 1
ATOM 2757 N N . HIS A 1 345 ? -34.202 8.156 -1.194 1.00 92.00 345 HIS A N 1
ATOM 2758 C CA . HIS A 1 345 ? -33.501 8.119 -2.481 1.00 92.00 345 HIS A CA 1
ATOM 2759 C C . HIS A 1 345 ? -32.333 9.108 -2.541 1.00 92.00 345 HIS A C 1
ATOM 2761 O O . HIS A 1 345 ? -31.290 8.788 -3.108 1.00 92.00 345 HIS A O 1
ATOM 2767 N N . GLN A 1 346 ? -32.487 10.292 -1.943 1.00 92.88 346 GLN A N 1
ATOM 2768 C CA . GLN A 1 346 ? -31.398 11.259 -1.860 1.00 92.88 346 GLN A CA 1
ATOM 2769 C C . GLN A 1 346 ? -30.255 10.752 -0.971 1.00 92.88 346 GLN A C 1
ATOM 2771 O O . GLN A 1 346 ? -29.105 10.821 -1.390 1.00 92.88 346 GLN A O 1
ATOM 2776 N N . LEU A 1 347 ? -30.564 10.201 0.205 1.00 93.19 347 LEU A N 1
ATOM 2777 C CA . LEU A 1 347 ? -29.560 9.664 1.129 1.00 93.19 347 LEU A CA 1
ATOM 2778 C C . LEU A 1 347 ? -28.790 8.483 0.517 1.00 93.19 347 LEU A C 1
ATOM 2780 O O . LEU A 1 347 ? -27.571 8.436 0.623 1.00 93.19 347 LEU A O 1
ATOM 2784 N N . LYS A 1 348 ? -29.471 7.587 -0.213 1.00 91.25 348 LYS A N 1
ATOM 2785 C CA . LYS A 1 348 ? -28.812 6.503 -0.964 1.00 91.25 348 LYS A CA 1
ATOM 2786 C C . LYS A 1 348 ? -27.843 7.036 -2.017 1.00 91.25 348 LYS A C 1
ATOM 2788 O O . LYS A 1 348 ? -26.725 6.552 -2.119 1.00 91.25 348 LYS A O 1
ATOM 2793 N N . ARG A 1 349 ? -28.244 8.071 -2.761 1.00 90.38 349 ARG A N 1
ATOM 2794 C CA . ARG A 1 349 ? -27.366 8.721 -3.742 1.00 90.38 349 ARG A CA 1
ATOM 2795 C C . ARG A 1 349 ? -26.159 9.392 -3.080 1.00 90.38 349 ARG A C 1
ATOM 2797 O O . ARG A 1 349 ? -25.074 9.401 -3.652 1.00 90.38 349 ARG A O 1
ATOM 2804 N N . GLU A 1 350 ? -26.338 9.981 -1.900 1.00 88.12 350 GLU A N 1
ATOM 2805 C CA . GLU A 1 350 ? -25.227 10.538 -1.120 1.00 88.12 350 GLU A CA 1
ATOM 2806 C C . GLU A 1 350 ? -24.246 9.445 -0.674 1.00 88.12 350 GLU A C 1
ATOM 2808 O O . GLU A 1 350 ? -23.039 9.666 -0.756 1.00 88.12 350 GLU A O 1
ATOM 2813 N N . ASP A 1 351 ? -24.738 8.265 -0.287 1.00 89.88 351 ASP A N 1
ATOM 2814 C CA . ASP A 1 351 ? -23.890 7.112 0.042 1.00 89.88 351 ASP A CA 1
ATOM 2815 C C . ASP A 1 351 ? -23.160 6.544 -1.177 1.00 89.88 351 ASP A C 1
ATOM 2817 O O . ASP A 1 351 ? -21.980 6.221 -1.072 1.00 89.88 351 ASP A O 1
ATOM 2821 N N . GLU A 1 352 ? -23.814 6.479 -2.339 1.00 88.25 352 GLU A N 1
ATOM 2822 C CA . GLU A 1 352 ? -23.164 6.094 -3.598 1.00 88.25 352 GLU A CA 1
ATOM 2823 C C . GLU A 1 352 ? -22.000 7.041 -3.912 1.00 88.25 352 GLU A C 1
ATOM 2825 O O . GLU A 1 352 ? -20.882 6.593 -4.143 1.00 88.25 352 GLU A O 1
ATOM 2830 N N . ILE A 1 353 ? -22.222 8.361 -3.850 1.00 83.38 353 ILE A N 1
ATOM 2831 C CA . ILE A 1 353 ? -21.158 9.360 -4.056 1.00 83.38 353 ILE A CA 1
ATOM 2832 C C . ILE A 1 353 ? -20.039 9.189 -3.021 1.00 83.38 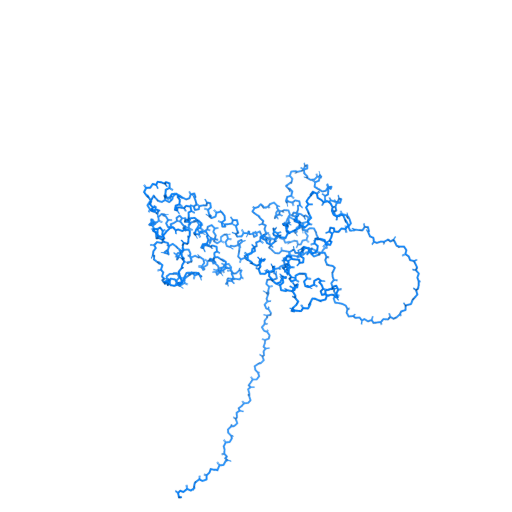353 ILE A C 1
ATOM 2834 O O . ILE A 1 353 ? -18.866 9.329 -3.359 1.00 83.38 353 ILE A O 1
ATOM 2838 N N . TYR A 1 354 ? -20.392 8.893 -1.770 1.00 78.62 354 TYR A N 1
ATOM 2839 C CA . TYR A 1 354 ? -19.430 8.680 -0.694 1.00 78.62 354 TYR A CA 1
ATOM 2840 C C . TYR A 1 354 ? -18.576 7.421 -0.897 1.00 78.62 354 TYR A C 1
ATOM 2842 O O . TYR A 1 354 ? -17.424 7.414 -0.494 1.00 78.62 354 TYR A O 1
ATOM 2850 N N . GLU A 1 355 ? -19.100 6.374 -1.534 1.00 71.25 355 GLU A N 1
ATOM 2851 C CA . GLU A 1 355 ? -18.356 5.138 -1.817 1.00 71.25 355 GLU A CA 1
ATOM 2852 C C . GLU A 1 355 ? -17.329 5.299 -2.952 1.00 71.25 355 GLU A C 1
ATOM 2854 O O . GLU A 1 355 ? -16.327 4.584 -2.990 1.00 71.25 355 GLU A O 1
ATOM 2859 N N . TYR A 1 356 ? -17.536 6.268 -3.849 1.00 48.25 356 TYR A N 1
ATOM 2860 C CA . TYR A 1 356 ? -16.606 6.594 -4.937 1.00 48.25 356 TYR A CA 1
ATOM 2861 C C . TYR A 1 356 ? -15.481 7.576 -4.544 1.00 48.25 356 TYR A C 1
ATOM 2863 O O . TYR A 1 356 ? -14.586 7.818 -5.362 1.00 48.25 356 TYR A O 1
ATOM 2871 N N . HIS A 1 357 ? -15.503 8.143 -3.332 1.00 44.41 357 HIS A N 1
ATOM 2872 C CA . HIS A 1 357 ? -14.546 9.143 -2.832 1.00 44.41 357 HIS A CA 1
ATOM 2873 C C . HIS A 1 357 ? -13.768 8.648 -1.613 1.00 44.41 357 HIS A C 1
ATOM 2875 O O . HIS A 1 357 ? -12.558 8.975 -1.535 1.00 44.41 357 HIS A O 1
#